Protein AF-A0A2P2DVA4-F1 (afdb_monomer)

Foldseek 3Di:
DDDPPPDADDFCQPDDPVCLLPADDAFDKGKGFDHPVVQKDKFFDQASNTSRHRLAPLRHDTQKIWMWHADNPDQKTKIKIAGDAFKWKAFFPGDDTDGDDRMDIDMQVSQAVTWIKMWGASDADPNDGQWTWMKTKHKDWDADPVRDIHIMIMIGTHDTVPDWAPVAADPVSGTHRDDPPPPPPPDD

Organism: NCBI:txid1917863

Secondary structure (DSSP, 8-state):
--S-TTSS--------GGGGGSPP-TT-EEEE---TTT-EEEEEESSTTSSB---BTT--S--EEEEEEE-SSSS-EEEEEEE-SSEEEE-TT--S-EE--SEEEEETTTTBSS-EEEEE-S--BTTB-SSEEEEEEEEEEEE-TTS-EEEEEEEEEEEEES-EEEEEE-TTS-EEES----S-----

Mean predicted aligned error: 8.08 Å

Nearest PDB structures (foldseek):
  8wwy-assembly2_D  TM=5.009E-01  e=1.194E-01  Mus musculus
  2wb7-assembly2_B  TM=2.326E-01  e=1.656E-01  Thermococcus sp. 26-2
  3oji-assembly1_A  TM=2.846E-01  e=5.192E-01  Arabidopsis thaliana
  6yfc-assembly1_AA  TM=3.435E-01  e=2.025E+00  Leviviridae sp.
  2j82-assembly1_A-2  TM=3.224E-01  e=3.890E+00  Synechococcus elongatus

Structure (mmCIF, N/CA/C/O backbone):
data_AF-A0A2P2DVA4-F1
#
_entry.id   AF-A0A2P2DVA4-F1
#
loop_
_atom_site.group_PDB
_atom_site.id
_atom_site.type_symbol
_atom_site.label_atom_id
_atom_site.label_alt_id
_atom_site.label_comp_id
_atom_site.label_asym_id
_atom_site.label_entity_id
_atom_site.label_seq_id
_atom_site.pdbx_PDB_ins_code
_atom_site.Cartn_x
_atom_site.Cartn_y
_atom_site.Cartn_z
_atom_site.occupancy
_atom_site.B_iso_or_equiv
_atom_site.auth_seq_id
_atom_site.auth_comp_id
_atom_site.auth_asym_id
_atom_site.auth_atom_id
_atom_site.pdbx_PDB_model_num
ATOM 1 N N . MET A 1 1 ? -41.045 1.709 1.715 1.00 39.00 1 MET A N 1
ATOM 2 C CA . MET A 1 1 ? -39.907 0.811 2.015 1.00 39.00 1 MET A CA 1
ATOM 3 C C . MET A 1 1 ? -38.879 0.976 0.906 1.00 39.00 1 MET A C 1
ATOM 5 O O . MET A 1 1 ? -39.139 0.487 -0.180 1.00 39.00 1 MET A O 1
ATOM 9 N N . GLY A 1 2 ? -37.783 1.715 1.117 1.00 43.53 2 GLY A N 1
ATOM 10 C CA . GLY A 1 2 ? -36.749 1.823 0.073 1.00 43.53 2 GLY A CA 1
ATOM 11 C C . GLY A 1 2 ? -35.813 3.032 0.130 1.00 43.53 2 GLY A C 1
ATOM 12 O O . GLY A 1 2 ? -35.498 3.567 -0.921 1.00 43.53 2 GLY A O 1
ATOM 13 N N . VAL A 1 3 ? -35.384 3.490 1.315 1.00 40.31 3 VAL A N 1
ATOM 14 C CA . VAL A 1 3 ? -34.437 4.631 1.430 1.00 40.31 3 VAL A CA 1
ATOM 15 C C . VAL A 1 3 ? -33.227 4.315 2.332 1.00 40.31 3 VAL A C 1
ATOM 17 O O . VAL A 1 3 ? -32.466 5.199 2.689 1.00 40.31 3 VAL A O 1
ATOM 20 N N . VAL A 1 4 ? -32.994 3.050 2.707 1.00 37.44 4 VAL A N 1
ATOM 21 C CA . VAL A 1 4 ? -31.928 2.698 3.681 1.00 37.44 4 VAL A CA 1
ATOM 22 C C . VAL A 1 4 ? -30.684 2.065 3.028 1.00 37.44 4 VAL A C 1
ATOM 24 O O . VAL A 1 4 ? -29.684 1.827 3.691 1.00 37.44 4 VAL A O 1
ATOM 27 N N . TYR A 1 5 ? -30.678 1.847 1.711 1.00 37.56 5 TYR A N 1
ATOM 28 C CA . TYR A 1 5 ? -29.641 1.036 1.050 1.00 37.56 5 TYR A CA 1
ATOM 29 C C . TYR A 1 5 ? -28.392 1.794 0.556 1.00 37.56 5 TYR A C 1
ATOM 31 O O . TYR A 1 5 ? -27.611 1.237 -0.209 1.00 37.56 5 TYR A O 1
ATOM 39 N N . HIS A 1 6 ? -28.177 3.053 0.957 1.00 36.03 6 HIS A N 1
ATOM 40 C CA . HIS A 1 6 ? -27.052 3.862 0.447 1.00 36.03 6 HIS A CA 1
ATOM 41 C C . HIS A 1 6 ? -26.128 4.476 1.504 1.00 36.03 6 HIS A C 1
ATOM 43 O O . HIS A 1 6 ? -25.257 5.268 1.159 1.00 36.03 6 HIS A O 1
ATOM 49 N N . GLN A 1 7 ? -26.267 4.105 2.780 1.00 37.34 7 GLN A N 1
ATOM 50 C CA . GLN A 1 7 ? -25.484 4.739 3.851 1.00 37.34 7 GLN A CA 1
ATOM 51 C C . GLN A 1 7 ? -24.498 3.807 4.571 1.00 37.34 7 GLN A C 1
ATOM 53 O O . GLN A 1 7 ? -23.737 4.274 5.415 1.00 37.34 7 GLN A O 1
ATOM 58 N N . PHE A 1 8 ? -24.469 2.514 4.249 1.00 38.25 8 PHE A N 1
ATOM 59 C CA . PHE A 1 8 ? -23.613 1.550 4.936 1.00 38.25 8 PHE A CA 1
ATOM 60 C C . PHE A 1 8 ? -23.019 0.578 3.918 1.00 38.25 8 PHE A C 1
ATOM 62 O O . PHE A 1 8 ? -23.750 0.040 3.095 1.00 38.25 8 PHE A O 1
ATOM 69 N N . ILE A 1 9 ? -21.714 0.326 4.032 1.00 41.47 9 ILE A N 1
ATOM 70 C CA . ILE A 1 9 ? -20.922 -0.622 3.234 1.00 41.47 9 ILE A CA 1
ATOM 71 C C . ILE A 1 9 ? -20.467 -0.075 1.873 1.00 41.47 9 ILE A C 1
ATOM 73 O O . ILE A 1 9 ? -20.941 -0.482 0.824 1.00 41.47 9 ILE A O 1
ATOM 77 N N . TYR A 1 10 ? -19.465 0.800 1.901 1.00 37.59 10 TYR A N 1
ATOM 78 C CA . TYR A 1 10 ? -18.334 0.731 0.973 1.00 37.59 10 TYR A CA 1
ATOM 79 C C . TYR A 1 10 ? -17.120 1.308 1.709 1.00 37.59 10 TYR A C 1
ATOM 81 O O . TYR A 1 10 ? -17.265 2.357 2.346 1.00 37.59 10 TYR A O 1
ATOM 89 N N . PRO A 1 11 ? -15.927 0.684 1.655 1.00 39.62 11 PRO A N 1
ATOM 90 C CA . PRO A 1 11 ? -14.713 1.425 1.956 1.00 39.62 11 PRO A CA 1
ATOM 91 C C . PRO A 1 11 ? -14.702 2.630 1.011 1.00 39.62 11 PRO A C 1
ATOM 93 O O . PRO A 1 11 ? -14.729 2.470 -0.211 1.00 39.62 11 PRO A O 1
ATOM 96 N N . ILE A 1 12 ? -14.771 3.838 1.574 1.00 43.47 12 ILE A N 1
ATOM 97 C CA . ILE A 1 12 ? -14.767 5.078 0.800 1.00 43.47 12 ILE A CA 1
ATOM 98 C C . ILE A 1 12 ? -13.346 5.254 0.264 1.00 43.47 12 ILE A C 1
ATOM 100 O O . ILE A 1 12 ? -12.520 5.945 0.851 1.00 43.47 12 ILE A O 1
ATOM 104 N N . LEU A 1 13 ? -13.057 4.607 -0.862 1.00 51.44 13 LEU A N 1
ATOM 105 C CA . LEU A 1 13 ? -11.952 4.986 -1.728 1.00 51.44 13 LEU A CA 1
ATOM 106 C C . LEU A 1 13 ? -12.353 6.316 -2.370 1.00 51.44 13 LEU A C 1
ATOM 108 O O . LEU A 1 13 ? -13.072 6.356 -3.367 1.00 51.44 13 LEU A O 1
ATOM 112 N N . SER A 1 14 ? -11.957 7.424 -1.749 1.00 46.88 14 SER A N 1
ATOM 113 C CA . SER A 1 14 ? -12.241 8.762 -2.264 1.00 46.88 14 SER A CA 1
ATOM 114 C C . SER A 1 14 ? -11.314 9.077 -3.440 1.00 46.88 14 SER A C 1
ATOM 116 O O . SER A 1 14 ? -10.275 9.706 -3.262 1.00 46.88 14 SER A O 1
ATOM 118 N N . ARG A 1 15 ? -11.692 8.670 -4.656 1.00 47.62 15 ARG A N 1
ATOM 119 C CA . ARG A 1 15 ? -11.078 9.174 -5.892 1.00 47.62 15 ARG A CA 1
ATOM 120 C C . ARG A 1 15 ? -12.168 9.490 -6.917 1.00 47.62 15 ARG A C 1
ATOM 122 O O . ARG A 1 15 ? -13.065 8.676 -7.123 1.00 47.62 15 ARG A O 1
ATOM 129 N N . LYS A 1 16 ? -12.117 10.676 -7.539 1.00 49.38 16 LYS A N 1
ATOM 130 C CA . LYS A 1 16 ? -13.010 11.038 -8.654 1.00 49.38 16 LYS A CA 1
ATOM 131 C C . LYS A 1 16 ? -12.782 10.048 -9.804 1.00 49.38 16 LYS A C 1
ATOM 133 O O . LYS A 1 16 ? -11.636 9.704 -10.084 1.00 49.38 16 LYS A O 1
ATOM 138 N N . ASP A 1 17 ? -13.841 9.602 -10.484 1.00 46.38 17 ASP A N 1
ATOM 139 C CA . ASP A 1 17 ? -13.748 8.601 -11.567 1.00 46.38 17 ASP A CA 1
ATOM 140 C C . ASP A 1 17 ? -12.779 9.000 -12.699 1.00 46.38 17 ASP A C 1
ATOM 142 O O . ASP A 1 17 ? -12.176 8.127 -13.323 1.00 46.38 17 ASP A O 1
ATOM 146 N N . SER A 1 18 ? -12.561 10.303 -12.920 1.00 50.38 18 SER A N 1
ATOM 147 C CA . SER A 1 18 ? -11.575 10.842 -13.871 1.00 50.38 18 SER A CA 1
ATOM 148 C C . SER A 1 18 ? -10.136 10.439 -13.553 1.00 50.38 18 SER A C 1
ATOM 150 O O . SER A 1 18 ? -9.331 10.237 -14.460 1.00 50.38 18 SER A O 1
ATOM 152 N N . ASP A 1 19 ? -9.806 10.281 -12.273 1.00 57.84 19 ASP A N 1
ATOM 153 C CA . ASP A 1 19 ? -8.425 10.082 -11.843 1.00 57.84 19 ASP A CA 1
ATOM 154 C C . ASP A 1 19 ? -8.058 8.595 -11.817 1.00 57.84 19 ASP A C 1
ATOM 156 O O . ASP A 1 19 ? -6.886 8.253 -11.682 1.00 57.84 19 ASP A O 1
ATOM 160 N N . ARG A 1 20 ? -9.027 7.686 -12.017 1.00 60.69 20 ARG A N 1
ATOM 161 C CA . ARG A 1 20 ? -8.771 6.237 -12.092 1.00 60.69 20 ARG A CA 1
ATOM 162 C C . ARG A 1 20 ? -7.760 5.861 -13.169 1.00 60.69 20 ARG A C 1
ATOM 164 O O . ARG A 1 20 ? -7.190 4.778 -13.068 1.00 60.69 20 ARG A O 1
ATOM 171 N N . PHE A 1 21 ? -7.554 6.705 -14.183 1.00 67.19 21 PHE A N 1
ATOM 172 C CA . PHE A 1 21 ? -6.652 6.463 -15.316 1.00 67.19 21 PHE A CA 1
ATOM 173 C C . PHE A 1 21 ? -5.255 7.065 -15.154 1.00 67.19 21 PHE A C 1
ATOM 175 O O . PHE A 1 21 ? -4.394 6.837 -15.998 1.00 67.19 21 PHE A O 1
ATOM 182 N N . ILE A 1 22 ? -5.013 7.801 -14.071 1.00 81.25 22 ILE A N 1
ATOM 183 C CA . ILE A 1 22 ? -3.745 8.487 -13.832 1.00 81.25 22 ILE A CA 1
ATOM 184 C C . ILE A 1 22 ? -2.852 7.566 -12.986 1.00 81.25 22 ILE A C 1
ATOM 186 O O . ILE A 1 22 ? -3.316 7.092 -11.940 1.00 81.25 22 ILE A O 1
ATOM 190 N N . PRO A 1 23 ? -1.598 7.299 -13.406 1.00 86.75 23 PRO A N 1
ATOM 191 C CA . PRO A 1 23 ? -0.670 6.506 -12.610 1.00 86.75 23 PRO A CA 1
ATOM 192 C C . PRO A 1 23 ? -0.398 7.199 -11.275 1.00 86.75 23 PRO A C 1
ATOM 194 O O . PRO A 1 23 ? -0.545 8.418 -11.154 1.00 86.75 23 PRO A O 1
ATOM 197 N N . VAL A 1 24 ? -0.002 6.415 -10.276 1.00 90.12 24 VAL A N 1
ATOM 198 C CA . VAL A 1 24 ? 0.308 6.957 -8.949 1.00 90.12 24 VAL A CA 1
ATOM 199 C C . VAL A 1 24 ? 1.414 8.004 -8.994 1.00 90.12 24 VAL A C 1
ATOM 201 O O . VAL A 1 24 ? 2.340 7.931 -9.807 1.00 90.12 24 VAL A O 1
ATOM 204 N N . GLN A 1 25 ? 1.320 8.967 -8.088 1.00 91.25 25 GLN A N 1
ATOM 205 C CA . GLN A 1 25 ? 2.277 10.051 -7.923 1.00 91.25 25 GLN A CA 1
ATOM 206 C C . GLN A 1 25 ? 2.848 10.032 -6.511 1.00 91.25 25 GLN A C 1
ATOM 208 O O . GLN A 1 25 ? 2.198 9.586 -5.568 1.00 91.25 25 GLN A O 1
ATOM 213 N N . VAL A 1 26 ? 4.077 10.523 -6.363 1.00 93.81 26 VAL A N 1
ATOM 214 C CA . VAL A 1 26 ? 4.662 10.752 -5.038 1.00 93.81 26 VAL A CA 1
ATOM 215 C C . VAL A 1 26 ? 3.770 11.718 -4.259 1.00 93.81 26 VAL A C 1
ATOM 217 O O . VAL A 1 26 ? 3.387 12.760 -4.783 1.00 93.81 26 VAL A O 1
ATOM 220 N N . GLY A 1 27 ? 3.445 11.358 -3.019 1.00 92.69 27 GLY A N 1
ATOM 221 C CA . GLY A 1 27 ? 2.524 12.105 -2.166 1.00 92.69 27 GLY A CA 1
ATOM 222 C C . GLY A 1 27 ? 1.052 11.712 -2.312 1.00 92.69 27 GLY A C 1
ATOM 223 O O . GLY A 1 27 ? 0.231 12.230 -1.563 1.00 92.69 27 GLY A O 1
ATOM 224 N N . ASP A 1 28 ? 0.687 10.792 -3.213 1.00 92.94 28 ASP A N 1
ATOM 225 C CA . ASP A 1 28 ? -0.680 10.263 -3.230 1.00 92.94 28 ASP A CA 1
ATOM 226 C C . ASP A 1 28 ? -0.983 9.525 -1.916 1.00 92.94 28 ASP A C 1
ATOM 228 O O . ASP A 1 28 ? -0.171 8.724 -1.436 1.00 92.94 28 ASP A O 1
ATOM 232 N N . HIS A 1 29 ? -2.189 9.743 -1.385 1.00 93.25 29 HIS A N 1
ATOM 233 C CA . HIS A 1 29 ? -2.681 9.111 -0.164 1.00 93.25 29 HIS A CA 1
ATOM 234 C C . HIS A 1 29 ? -3.970 8.326 -0.418 1.00 93.25 29 HIS A C 1
ATOM 236 O O . HIS A 1 29 ? -4.875 8.795 -1.110 1.00 93.25 29 HIS A O 1
ATOM 242 N N . TYR A 1 30 ? -4.073 7.148 0.193 1.00 93.00 30 TYR A N 1
ATOM 243 C CA . TYR A 1 30 ? -5.243 6.280 0.122 1.00 93.00 30 TYR A CA 1
ATOM 244 C C . TYR A 1 30 ? -5.631 5.850 1.531 1.00 93.00 30 TYR A C 1
ATOM 246 O O . TYR A 1 30 ? -4.890 5.129 2.198 1.00 93.00 30 TYR A O 1
ATOM 254 N N . ASP A 1 31 ? -6.807 6.283 1.968 1.00 93.88 31 ASP A N 1
ATOM 255 C CA . ASP A 1 31 ? -7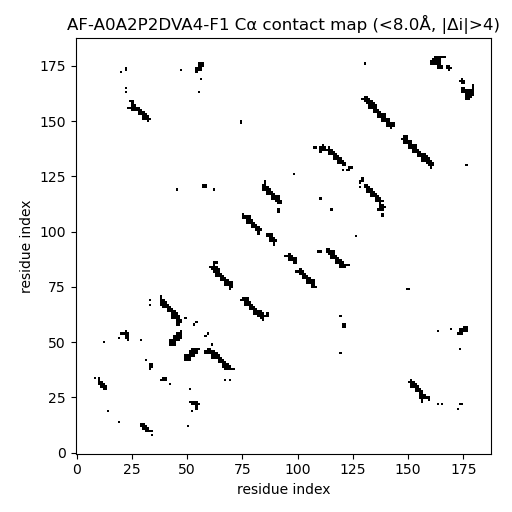.342 5.936 3.277 1.00 93.88 31 ASP A CA 1
ATOM 256 C C . ASP A 1 31 ? -8.279 4.730 3.172 1.00 93.88 31 ASP A C 1
ATOM 258 O O . ASP A 1 31 ? -9.128 4.654 2.281 1.00 93.88 31 ASP A O 1
ATOM 262 N N . ILE A 1 32 ? -8.168 3.805 4.122 1.00 93.94 32 ILE A N 1
ATOM 263 C CA . ILE A 1 32 ? -9.141 2.735 4.330 1.00 93.94 32 ILE A CA 1
ATOM 264 C C . ILE A 1 32 ? -9.582 2.712 5.792 1.00 93.94 32 ILE A C 1
ATOM 266 O O . ILE A 1 32 ? -8.798 2.878 6.728 1.00 93.94 32 ILE A O 1
ATOM 270 N N . THR A 1 33 ? -10.878 2.494 5.973 1.00 93.56 33 THR A N 1
ATOM 271 C CA . THR A 1 33 ? -11.488 2.175 7.263 1.00 93.56 33 THR A CA 1
ATOM 272 C C . THR A 1 33 ? -12.159 0.820 7.132 1.00 93.56 33 THR A C 1
ATOM 274 O O . THR A 1 33 ? -12.646 0.460 6.057 1.00 93.56 33 THR A O 1
ATOM 277 N N . ILE A 1 34 ? -12.120 0.039 8.203 1.00 93.44 34 ILE A N 1
ATOM 278 C CA . ILE A 1 34 ? -12.652 -1.320 8.195 1.00 93.44 34 ILE A CA 1
ATOM 279 C C . ILE A 1 34 ? -14.092 -1.280 8.679 1.00 93.44 34 ILE A C 1
ATOM 281 O O . ILE A 1 34 ? -14.416 -0.594 9.647 1.00 93.44 34 ILE A O 1
ATOM 285 N N . ASP A 1 35 ? -14.956 -2.012 7.983 1.00 87.75 35 ASP A N 1
ATOM 286 C CA . ASP A 1 35 ? -16.351 -2.110 8.373 1.00 87.75 35 ASP A CA 1
ATOM 287 C C . ASP A 1 35 ? -16.497 -2.857 9.707 1.00 87.75 35 ASP A C 1
ATOM 289 O O . ASP A 1 35 ? -15.862 -3.880 9.969 1.00 87.75 35 ASP A O 1
ATOM 293 N N . GLU A 1 36 ? -17.362 -2.326 10.563 1.00 85.56 36 GLU A N 1
ATOM 294 C CA . GLU A 1 36 ? -17.571 -2.819 11.924 1.00 85.56 36 GLU A CA 1
ATOM 295 C C . GLU A 1 36 ? -18.301 -4.157 11.969 1.00 85.56 36 GLU A C 1
ATOM 297 O O . GLU A 1 36 ? -18.155 -4.907 12.934 1.00 85.56 36 GLU A O 1
ATOM 302 N N . VAL A 1 37 ? -19.112 -4.443 10.951 1.00 87.94 37 VAL A N 1
ATOM 303 C CA . VAL A 1 37 ? -19.894 -5.674 10.871 1.00 87.94 37 VAL A CA 1
ATOM 304 C C . VAL A 1 37 ? -19.011 -6.789 10.328 1.00 87.94 37 VAL A C 1
ATOM 306 O O . VAL A 1 37 ? -18.934 -7.861 10.934 1.00 87.94 37 VAL A O 1
ATOM 309 N N . SER A 1 38 ? -18.296 -6.534 9.227 1.00 92.00 38 SER A N 1
ATOM 310 C CA . SER A 1 38 ? -17.382 -7.518 8.641 1.00 92.00 38 SER A CA 1
ATOM 311 C C . SER A 1 38 ? -16.149 -7.752 9.515 1.00 92.00 38 SER A C 1
ATOM 313 O O . SER A 1 38 ? -15.635 -8.872 9.548 1.00 92.00 38 SER A O 1
ATOM 315 N N . ARG A 1 39 ? -15.664 -6.711 10.214 1.00 94.19 39 ARG A N 1
ATOM 316 C CA . ARG A 1 39 ? -14.390 -6.694 10.965 1.00 94.19 39 ARG A CA 1
ATOM 317 C C . ARG A 1 39 ? -13.194 -7.138 10.126 1.00 94.19 39 ARG A C 1
ATOM 319 O O . ARG A 1 39 ? -12.167 -7.564 10.655 1.00 94.19 39 ARG A O 1
ATOM 326 N N . PHE A 1 40 ? -13.345 -7.058 8.813 1.00 96.44 40 PHE A N 1
ATOM 327 C CA . PHE A 1 40 ? -12.379 -7.525 7.846 1.00 96.44 40 PHE A CA 1
ATOM 328 C C . PHE A 1 40 ? -12.389 -6.611 6.631 1.00 96.44 40 PHE A C 1
ATOM 330 O O . PHE A 1 40 ? -13.452 -6.262 6.110 1.00 96.44 40 PHE A O 1
ATOM 337 N N . GLY A 1 41 ? -11.202 -6.258 6.159 1.00 94.75 41 GLY A N 1
ATOM 338 C CA . GLY A 1 41 ? -11.025 -5.544 4.905 1.00 94.75 41 GLY A CA 1
ATOM 339 C C . GLY A 1 41 ? -9.753 -5.982 4.204 1.00 94.75 41 GLY A C 1
ATOM 340 O O . GLY A 1 41 ? -8.826 -6.501 4.824 1.00 94.75 41 GLY A O 1
ATOM 341 N N . SER A 1 42 ? -9.715 -5.761 2.897 1.00 95.19 42 SER A N 1
ATOM 342 C CA . SER A 1 42 ? -8.543 -6.016 2.072 1.00 95.19 42 SER A CA 1
ATOM 343 C C . SER A 1 42 ? -8.171 -4.771 1.288 1.00 95.19 42 SER A C 1
ATOM 345 O O . SER A 1 42 ? -9.060 -4.055 0.836 1.00 95.19 42 SER A O 1
ATOM 347 N N . PHE A 1 43 ? -6.879 -4.550 1.075 1.00 94.50 43 PHE A N 1
ATOM 348 C CA . PHE A 1 43 ? -6.369 -3.478 0.231 1.00 94.50 43 PHE A CA 1
ATOM 349 C C . PHE A 1 43 ? -5.268 -4.033 -0.673 1.00 94.50 43 PHE A C 1
ATOM 351 O O . PHE A 1 43 ? -4.323 -4.658 -0.198 1.00 94.50 43 PHE A O 1
ATOM 358 N N . THR A 1 44 ? -5.401 -3.843 -1.981 1.00 94.12 44 THR A N 1
ATOM 359 C CA . THR A 1 44 ? -4.486 -4.408 -2.984 1.00 94.12 44 THR A CA 1
ATOM 360 C C . THR A 1 44 ? -3.646 -3.320 -3.631 1.00 94.12 44 THR A C 1
ATOM 362 O O . THR A 1 44 ? -4.148 -2.248 -3.979 1.00 94.12 44 THR A O 1
ATOM 365 N N . VAL A 1 45 ? -2.358 -3.611 -3.794 1.00 93.12 45 VAL A N 1
ATOM 366 C CA . VAL A 1 45 ? -1.350 -2.705 -4.346 1.00 93.12 45 VAL A CA 1
ATOM 367 C C . VAL A 1 45 ? -0.640 -3.407 -5.492 1.00 93.12 45 VAL A C 1
ATOM 369 O O . VAL A 1 45 ? -0.181 -4.540 -5.346 1.00 93.12 45 VAL A O 1
ATOM 372 N N . GLY A 1 46 ? -0.492 -2.716 -6.618 1.00 85.25 46 GLY A N 1
ATOM 373 C CA . GLY A 1 46 ? 0.356 -3.170 -7.719 1.00 85.25 46 GLY A CA 1
ATOM 374 C C . GLY A 1 46 ? -0.372 -3.178 -9.050 1.00 85.25 46 GLY A C 1
ATOM 375 O O . GLY A 1 46 ? 0.088 -2.514 -9.973 1.00 85.25 46 GLY A O 1
ATOM 376 N N . CYS A 1 47 ? -1.524 -3.845 -9.145 1.00 79.62 47 CYS A N 1
ATOM 377 C CA . CYS A 1 47 ? -2.186 -4.052 -10.433 1.00 79.62 47 CYS A CA 1
ATOM 378 C C . CYS A 1 47 ? -2.848 -2.782 -10.994 1.00 79.62 47 CYS A C 1
ATOM 380 O O . CYS A 1 47 ? -2.957 -1.752 -10.335 1.00 79.62 47 CYS A O 1
ATOM 382 N N . LYS A 1 48 ? -3.341 -2.853 -12.234 1.00 74.75 48 LYS A N 1
ATOM 383 C CA . LYS A 1 48 ? -4.000 -1.725 -12.925 1.00 74.75 48 LYS A CA 1
ATOM 384 C C . LYS A 1 48 ? -5.385 -1.374 -12.374 1.00 74.75 48 LYS A C 1
ATOM 386 O O . LYS A 1 48 ? -5.892 -0.290 -12.651 1.00 74.75 48 LYS A O 1
ATOM 391 N N . THR A 1 49 ? -6.008 -2.301 -11.650 1.00 74.00 49 THR A N 1
ATOM 392 C CA . THR A 1 49 ? -7.398 -2.216 -11.169 1.00 74.00 49 THR A CA 1
ATOM 393 C C . THR A 1 49 ? -7.509 -2.382 -9.653 1.00 74.00 49 THR A C 1
ATOM 395 O O . THR A 1 49 ? -8.604 -2.581 -9.135 1.00 74.00 49 THR A O 1
ATOM 398 N N . GLY A 1 50 ? -6.379 -2.342 -8.947 1.00 77.44 50 GLY A N 1
ATOM 399 C CA . GLY A 1 50 ? -6.312 -2.525 -7.504 1.00 77.44 50 GLY A CA 1
ATOM 400 C C . GLY A 1 50 ? -6.777 -1.284 -6.756 1.00 77.44 50 GLY A C 1
ATOM 401 O O . GLY A 1 50 ? -7.109 -0.261 -7.356 1.00 77.44 50 GLY A O 1
ATOM 402 N N . HIS A 1 51 ? -6.759 -1.361 -5.428 1.00 88.81 51 HIS A N 1
ATOM 403 C CA . HIS A 1 51 ? -7.100 -0.218 -4.578 1.00 88.81 51 HIS A CA 1
ATOM 404 C C . HIS A 1 51 ? -6.088 0.917 -4.781 1.00 88.81 51 HIS A C 1
ATOM 406 O O . HIS A 1 51 ? -6.463 2.073 -4.971 1.00 88.81 51 HIS A O 1
ATOM 412 N N . LEU A 1 52 ? -4.806 0.549 -4.825 1.00 89.00 52 LEU A N 1
ATOM 413 C CA . LEU A 1 52 ? -3.709 1.393 -5.276 1.00 89.00 52 LEU A CA 1
ATOM 414 C C . LEU A 1 52 ? -3.245 0.876 -6.636 1.00 89.00 52 LEU A C 1
ATOM 416 O O . LEU A 1 52 ? -2.419 -0.039 -6.747 1.00 89.00 52 LEU A O 1
ATOM 420 N N . ALA A 1 53 ? -3.827 1.463 -7.678 1.00 88.56 53 ALA A N 1
ATOM 421 C CA . ALA A 1 53 ? -3.523 1.110 -9.050 1.00 88.56 53 ALA A CA 1
ATOM 422 C C . ALA A 1 53 ? -2.265 1.835 -9.536 1.00 88.56 53 ALA A C 1
ATOM 424 O O . ALA A 1 53 ? -2.315 3.029 -9.827 1.00 88.56 53 ALA A O 1
ATOM 425 N N . THR A 1 54 ? -1.138 1.126 -9.655 1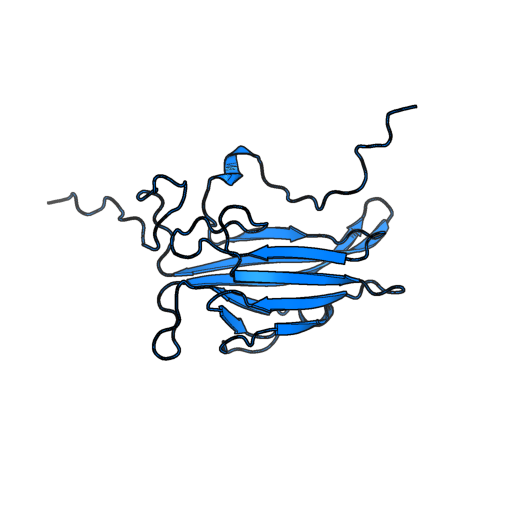.00 87.94 54 THR A N 1
ATOM 426 C CA . THR A 1 54 ? 0.131 1.761 -10.064 1.00 87.94 54 THR A CA 1
ATOM 427 C C . THR A 1 54 ? 0.091 2.246 -11.510 1.00 87.94 54 THR A C 1
ATOM 429 O O . THR A 1 54 ? 0.704 3.258 -11.845 1.00 87.94 54 THR A O 1
ATOM 432 N N . ARG A 1 55 ? -0.630 1.501 -12.363 1.00 87.31 55 ARG A N 1
ATOM 433 C CA . ARG A 1 55 ? -0.640 1.636 -13.828 1.00 87.31 55 ARG A CA 1
ATOM 434 C C . ARG A 1 55 ? 0.757 1.638 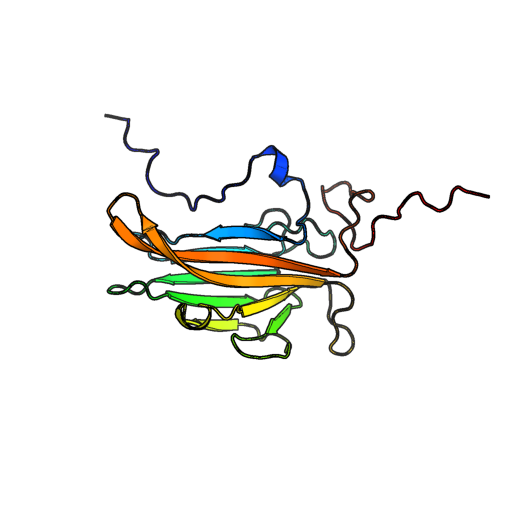-14.450 1.00 87.31 55 ARG A C 1
ATOM 436 O O . ARG A 1 55 ? 0.936 2.135 -15.557 1.00 87.31 55 ARG A O 1
ATOM 443 N N . CYS A 1 56 ? 1.735 1.044 -13.776 1.00 88.75 56 CYS A N 1
ATOM 444 C CA . CYS A 1 56 ? 3.037 0.780 -14.364 1.00 88.75 56 CYS A CA 1
ATOM 445 C C . CYS A 1 56 ? 2.953 -0.518 -15.173 1.00 88.75 56 CYS A C 1
ATOM 447 O O . CYS A 1 56 ? 2.503 -1.537 -14.658 1.00 88.75 56 CYS A O 1
ATOM 449 N N . GLN A 1 57 ? 3.383 -0.506 -16.434 1.00 89.31 57 GLN A N 1
ATOM 450 C CA . GLN A 1 57 ? 3.322 -1.682 -17.309 1.00 89.31 57 GLN A CA 1
ATOM 451 C C . GLN A 1 57 ? 4.071 -2.875 -16.705 1.00 89.31 57 GLN A C 1
ATOM 453 O O . GLN A 1 57 ? 3.613 -4.011 -16.791 1.00 89.31 57 GLN A O 1
ATOM 458 N N . ALA A 1 58 ? 5.207 -2.600 -16.063 1.00 85.94 58 ALA A N 1
ATOM 459 C CA . ALA A 1 58 ? 6.058 -3.613 -15.453 1.00 85.94 58 ALA A CA 1
ATOM 460 C C . ALA A 1 58 ? 5.478 -4.184 -14.141 1.00 85.94 58 ALA A C 1
ATOM 462 O O . ALA A 1 58 ? 5.976 -5.180 -13.627 1.00 85.94 58 ALA A O 1
ATOM 463 N N . ILE A 1 59 ? 4.422 -3.562 -13.606 1.00 87.44 59 ILE A N 1
ATOM 464 C CA . ILE A 1 59 ? 3.703 -3.963 -12.393 1.00 87.44 59 ILE A CA 1
ATOM 465 C C . ILE A 1 59 ? 2.227 -4.132 -12.783 1.00 87.44 59 ILE A C 1
ATOM 467 O O . ILE A 1 59 ? 1.370 -3.300 -12.493 1.00 87.44 59 ILE A O 1
ATOM 471 N N . SER A 1 60 ? 1.928 -5.199 -13.524 1.00 78.25 60 SER A N 1
ATOM 472 C CA . SER A 1 60 ? 0.587 -5.442 -14.076 1.00 78.25 60 SER A CA 1
ATOM 473 C C . SER A 1 60 ? -0.334 -6.252 -13.159 1.00 78.25 60 SER A C 1
ATOM 475 O O . SER A 1 60 ? -1.545 -6.261 -13.380 1.00 78.25 60 SER A O 1
ATOM 477 N N . GLU A 1 61 ? 0.218 -6.895 -12.131 1.00 84.19 61 GLU A N 1
ATOM 478 C CA . GLU A 1 61 ? -0.479 -7.802 -11.210 1.00 84.19 61 GLU A CA 1
ATOM 479 C C . GLU A 1 61 ? -0.411 -7.312 -9.757 1.00 84.19 61 GLU A C 1
ATOM 481 O O . GLU A 1 61 ? 0.395 -6.437 -9.415 1.00 84.19 61 GLU A O 1
ATOM 486 N N . ASP A 1 62 ? -1.272 -7.867 -8.897 1.00 85.56 62 ASP A N 1
ATOM 487 C CA . ASP A 1 62 ? -1.272 -7.559 -7.466 1.00 85.56 62 ASP A CA 1
ATOM 488 C C . ASP A 1 62 ? 0.084 -7.952 -6.885 1.00 85.56 62 ASP A C 1
ATOM 490 O O . ASP A 1 62 ? 0.448 -9.120 -6.914 1.00 85.56 62 ASP A O 1
ATOM 494 N N . HIS A 1 63 ? 0.841 -6.984 -6.372 1.00 93.44 63 HIS A N 1
ATOM 495 C CA . HIS A 1 63 ? 2.146 -7.232 -5.757 1.00 93.44 63 HIS A CA 1
ATOM 496 C C . HIS A 1 63 ? 2.018 -7.478 -4.264 1.00 93.44 63 HIS A C 1
ATOM 498 O O . HIS A 1 63 ? 2.684 -8.365 -3.726 1.00 93.44 63 HIS A O 1
ATOM 504 N N . LEU A 1 64 ? 1.157 -6.697 -3.612 1.00 96.06 64 LEU A N 1
ATOM 505 C CA . LEU A 1 64 ? 0.893 -6.790 -2.186 1.00 96.06 64 LEU A CA 1
ATOM 506 C C . LEU A 1 64 ? -0.609 -6.807 -1.936 1.00 96.06 64 LEU A C 1
ATOM 508 O O . LEU A 1 64 ? -1.359 -5.988 -2.475 1.00 96.06 64 LEU A O 1
ATOM 512 N N . ILE A 1 65 ? -1.030 -7.726 -1.075 1.00 96.31 65 ILE A N 1
ATOM 513 C CA . ILE A 1 65 ? -2.402 -7.808 -0.582 1.00 96.31 65 ILE A CA 1
ATOM 514 C C . ILE A 1 65 ? -2.357 -7.621 0.928 1.00 96.31 65 ILE A C 1
ATOM 516 O O . ILE A 1 65 ? -1.848 -8.472 1.654 1.00 96.31 65 ILE A O 1
ATOM 520 N N . PHE A 1 66 ? -2.910 -6.508 1.390 1.00 97.88 66 PHE A N 1
ATOM 521 C CA . PHE A 1 66 ? -3.070 -6.199 2.801 1.00 97.88 66 PHE A CA 1
ATOM 522 C C . PHE A 1 66 ? -4.422 -6.718 3.262 1.00 97.88 66 PHE A C 1
ATOM 524 O O . PHE A 1 66 ? -5.444 -6.449 2.634 1.00 97.88 66 PHE A O 1
ATOM 531 N N . GLN A 1 67 ? -4.430 -7.454 4.360 1.00 98.12 67 GLN A N 1
ATOM 532 C CA . GLN A 1 67 ? -5.619 -7.967 5.016 1.00 98.12 67 GLN A CA 1
ATOM 533 C C . GLN A 1 67 ? -5.660 -7.406 6.427 1.00 98.12 67 GLN A C 1
ATOM 535 O O . GLN A 1 67 ? -4.721 -7.577 7.200 1.00 98.12 67 GLN A O 1
ATOM 540 N N . PHE A 1 68 ? -6.759 -6.749 6.755 1.00 98.25 68 PHE A N 1
ATOM 541 C CA . PHE A 1 68 ? -6.990 -6.129 8.047 1.00 98.25 68 PHE A CA 1
ATOM 542 C C . PHE A 1 68 ? -8.051 -6.935 8.765 1.00 98.25 68 PHE A C 1
ATOM 544 O O . PHE A 1 68 ? -9.149 -7.115 8.237 1.00 98.25 68 PHE A O 1
ATOM 551 N N . LYS A 1 69 ? -7.744 -7.400 9.971 1.00 97.88 69 LYS A N 1
ATOM 552 C CA . LYS A 1 69 ? -8.696 -8.105 10.821 1.00 97.88 69 LYS A CA 1
ATOM 553 C C . LYS A 1 69 ? -8.830 -7.368 12.140 1.00 97.88 69 LYS A C 1
ATOM 555 O O . LYS A 1 69 ? -7.882 -7.333 12.917 1.00 97.88 69 LYS A O 1
ATOM 560 N N . LYS A 1 70 ? -10.014 -6.817 12.392 1.00 97.00 70 LYS A N 1
ATOM 561 C CA . LYS A 1 70 ? -10.327 -6.137 13.646 1.00 97.00 70 LYS A CA 1
ATOM 562 C C . LYS A 1 70 ? -10.525 -7.145 14.776 1.00 97.00 70 LYS A C 1
ATOM 564 O O . LYS A 1 70 ? -11.166 -8.186 14.589 1.00 97.00 70 LYS A O 1
ATOM 569 N N . SER A 1 71 ? -10.031 -6.802 15.958 1.00 95.06 71 SER A N 1
ATOM 570 C CA . SER A 1 71 ? -10.390 -7.457 17.211 1.00 95.06 71 SER A CA 1
ATOM 571 C C . SER A 1 71 ? -11.898 -7.357 17.489 1.00 95.06 71 SER A C 1
ATOM 573 O O . SER A 1 71 ? -12.621 -6.524 16.940 1.00 95.06 71 SER A O 1
ATOM 575 N N . ARG A 1 72 ? -12.421 -8.255 18.329 1.00 90.75 72 ARG A N 1
ATOM 576 C CA . ARG A 1 72 ? -13.850 -8.268 18.674 1.00 90.75 72 ARG A CA 1
ATOM 577 C C . ARG A 1 72 ? -14.221 -7.138 19.628 1.00 90.75 72 ARG A C 1
ATOM 579 O O . ARG A 1 72 ? -15.289 -6.556 19.463 1.00 90.75 72 ARG A O 1
ATOM 586 N N . ASP A 1 73 ? -13.347 -6.872 20.589 1.00 89.19 73 ASP A N 1
ATOM 587 C CA . ASP A 1 73 ? -13.658 -6.070 21.773 1.00 89.19 73 ASP A CA 1
ATOM 588 C C . ASP A 1 73 ? -12.789 -4.802 21.867 1.00 89.19 73 ASP A C 1
ATOM 590 O O . ASP A 1 73 ? -12.885 -4.059 22.840 1.00 89.19 73 ASP A O 1
ATOM 594 N N . SER A 1 74 ? -11.957 -4.532 20.854 1.00 91.12 74 SER A N 1
ATOM 595 C CA . SER A 1 74 ? -11.060 -3.373 20.805 1.00 91.12 74 SER A CA 1
ATOM 596 C C . SER A 1 74 ? -10.922 -2.789 19.391 1.00 91.12 74 SER A C 1
ATOM 598 O O . SER A 1 74 ? -11.315 -3.412 18.402 1.00 91.12 74 SER A O 1
ATOM 600 N N . GLU A 1 75 ? -10.363 -1.578 19.294 1.00 92.88 75 GLU A N 1
ATOM 601 C CA . GLU A 1 75 ? -9.960 -0.928 18.031 1.00 92.88 75 GLU A CA 1
ATOM 602 C C . GLU A 1 75 ? -8.547 -1.347 17.582 1.00 92.88 75 GLU A C 1
ATOM 604 O O . GLU A 1 75 ? -7.838 -0.588 16.923 1.00 92.88 75 GLU A O 1
ATOM 609 N N . ASP A 1 76 ? -8.141 -2.571 17.919 1.00 94.75 76 ASP A N 1
ATOM 610 C CA . ASP A 1 76 ? -6.893 -3.165 17.449 1.00 94.75 76 ASP A CA 1
ATOM 611 C C . ASP A 1 76 ? -7.139 -4.009 16.202 1.00 94.75 76 ASP A C 1
ATOM 613 O O . ASP A 1 76 ? -8.177 -4.670 16.062 1.00 94.75 76 ASP A O 1
ATOM 617 N N . TYR A 1 77 ? -6.162 -4.017 15.301 1.00 97.81 77 TYR A N 1
ATOM 618 C CA . TYR A 1 77 ? -6.222 -4.782 14.068 1.00 97.81 77 TYR A CA 1
ATOM 619 C C . TYR A 1 77 ? -4.933 -5.562 13.881 1.00 97.81 77 TYR A C 1
ATOM 621 O O . TYR A 1 77 ? -3.844 -5.002 13.966 1.00 97.81 77 TYR A O 1
ATOM 629 N N . THR A 1 78 ? -5.068 -6.832 13.519 1.00 98.19 78 THR A N 1
ATOM 630 C CA . THR A 1 78 ? -3.957 -7.586 12.948 1.00 98.19 78 THR A CA 1
ATOM 631 C C . THR A 1 78 ? -3.914 -7.308 11.454 1.00 98.19 78 THR A C 1
ATOM 633 O O . THR A 1 78 ? -4.923 -7.457 10.751 1.00 98.19 78 THR A O 1
ATOM 636 N N . ILE A 1 79 ? -2.743 -6.912 10.970 1.00 98.50 79 ILE A N 1
ATOM 637 C CA . ILE A 1 79 ? -2.481 -6.623 9.567 1.00 98.50 79 ILE A CA 1
ATOM 638 C C . ILE A 1 79 ? -1.631 -7.762 9.027 1.00 98.50 79 ILE A C 1
ATOM 640 O O . ILE A 1 79 ? -0.549 -8.045 9.529 1.00 98.50 79 ILE A O 1
ATOM 644 N N . THR A 1 80 ? -2.123 -8.435 7.996 1.00 98.38 80 THR A N 1
ATOM 645 C CA . THR A 1 80 ? -1.382 -9.454 7.258 1.00 98.38 80 THR A CA 1
ATOM 646 C C . THR A 1 80 ? -1.084 -8.933 5.864 1.00 98.38 80 THR A C 1
ATOM 648 O O . THR A 1 80 ? -1.997 -8.510 5.160 1.00 98.38 80 THR A O 1
ATOM 651 N N . VAL A 1 81 ? 0.176 -9.001 5.441 1.00 98.19 81 VAL A N 1
ATOM 652 C CA . VAL A 1 81 ? 0.592 -8.605 4.093 1.00 98.19 81 VAL A CA 1
ATOM 653 C C . VAL A 1 81 ? 1.057 -9.840 3.343 1.00 98.19 81 VAL A C 1
ATOM 655 O O . VAL A 1 81 ? 1.985 -10.519 3.777 1.00 98.19 81 VAL A O 1
ATOM 658 N N . LEU A 1 82 ? 0.403 -10.145 2.227 1.00 97.56 82 LEU A N 1
ATOM 659 C CA . LEU A 1 82 ? 0.772 -11.239 1.333 1.00 97.56 82 LEU A CA 1
ATOM 660 C C . LEU A 1 82 ? 1.574 -10.692 0.156 1.00 97.56 82 LEU A C 1
ATOM 662 O O . LEU A 1 82 ? 1.174 -9.697 -0.455 1.00 97.56 82 LEU A O 1
ATOM 666 N N . ARG A 1 83 ? 2.682 -11.362 -0.164 1.00 95.94 83 ARG A N 1
ATOM 667 C CA . ARG A 1 83 ? 3.560 -11.015 -1.281 1.00 95.94 83 ARG A CA 1
ATOM 668 C C . ARG A 1 83 ? 3.250 -11.879 -2.500 1.00 95.94 83 ARG A C 1
ATOM 670 O O . ARG A 1 83 ? 3.463 -13.088 -2.468 1.00 95.94 83 ARG A O 1
ATOM 677 N N . ASN A 1 84 ? 2.884 -11.227 -3.596 1.00 94.50 84 ASN A N 1
ATOM 678 C CA . ASN A 1 84 ? 2.617 -11.859 -4.889 1.00 94.50 84 ASN A CA 1
ATOM 679 C C . ASN A 1 84 ? 3.623 -11.455 -5.983 1.00 94.50 84 ASN A C 1
ATOM 681 O O . ASN A 1 84 ? 3.696 -12.109 -7.017 1.00 94.50 84 ASN A O 1
ATOM 685 N N . GLY A 1 85 ? 4.434 -10.420 -5.748 1.00 93.12 85 GLY A N 1
ATOM 686 C CA . GLY A 1 85 ? 5.480 -9.971 -6.670 1.00 93.12 85 GLY A CA 1
ATOM 687 C C . GLY A 1 85 ? 6.771 -9.565 -5.952 1.00 93.12 85 GLY A C 1
ATOM 688 O O . GLY A 1 85 ? 6.818 -9.552 -4.714 1.00 93.12 85 GLY A O 1
ATOM 689 N N . PRO A 1 86 ? 7.842 -9.225 -6.692 1.00 95.44 86 PRO A N 1
ATOM 690 C CA . PRO A 1 86 ? 9.107 -8.783 -6.114 1.00 95.44 86 PRO A CA 1
ATOM 691 C C . PRO A 1 86 ? 8.896 -7.581 -5.192 1.00 95.44 86 PRO A C 1
ATOM 693 O O . PRO A 1 86 ? 8.513 -6.497 -5.630 1.00 95.44 86 PRO A O 1
ATOM 696 N N . SER A 1 87 ? 9.138 -7.798 -3.898 1.00 96.94 87 SER A N 1
ATOM 697 C CA . SER A 1 87 ? 8.844 -6.818 -2.855 1.00 96.94 87 SER A CA 1
ATOM 698 C C . SER A 1 87 ? 9.950 -6.768 -1.807 1.00 96.94 87 SER A C 1
ATOM 700 O O . SER A 1 87 ? 10.452 -7.809 -1.372 1.00 96.94 87 SER A O 1
ATOM 702 N N . PHE A 1 88 ? 10.318 -5.559 -1.398 1.00 97.62 88 PHE A N 1
ATOM 703 C CA . PHE A 1 88 ? 11.087 -5.304 -0.185 1.00 97.62 88 PHE A CA 1
ATOM 704 C C . PHE A 1 88 ? 10.173 -4.742 0.896 1.00 97.62 88 PHE A C 1
ATOM 706 O O . PHE A 1 88 ? 9.198 -4.056 0.595 1.00 97.62 88 PHE A O 1
ATOM 713 N N . TYR A 1 89 ? 10.520 -5.021 2.145 1.00 98.00 89 TYR A N 1
ATOM 714 C CA . TYR A 1 89 ? 9.792 -4.596 3.327 1.00 98.00 89 TYR A CA 1
ATOM 715 C C . TYR A 1 89 ? 10.767 -3.984 4.331 1.00 98.00 89 TYR A C 1
ATOM 717 O O . TYR A 1 89 ? 11.843 -4.529 4.582 1.00 98.00 89 TYR A O 1
ATOM 725 N N . LYS A 1 90 ? 10.390 -2.834 4.880 1.00 97.69 90 LYS A N 1
ATOM 726 C CA . LYS A 1 90 ? 11.032 -2.195 6.020 1.00 97.69 90 LYS A CA 1
ATOM 727 C C . LYS A 1 90 ? 10.013 -2.179 7.164 1.00 97.69 90 LYS A C 1
ATOM 729 O O . LYS A 1 90 ? 9.023 -1.442 7.073 1.00 97.69 90 LYS A O 1
ATOM 734 N N . PRO A 1 91 ? 10.219 -3.000 8.208 1.00 96.62 91 PRO A N 1
ATOM 735 C CA . PRO A 1 91 ? 9.333 -3.015 9.360 1.00 96.62 91 PRO A CA 1
ATOM 736 C C . PRO A 1 91 ? 9.263 -1.654 10.063 1.00 96.62 91 PRO A C 1
ATOM 738 O O . PRO A 1 91 ? 10.199 -0.853 9.951 1.00 96.62 91 PRO A O 1
ATOM 741 N N . PRO A 1 92 ? 8.190 -1.390 10.827 1.00 95.38 92 PRO A N 1
ATOM 742 C CA . PRO A 1 92 ? 8.107 -0.203 11.668 1.00 95.38 92 PRO A CA 1
ATOM 743 C C . PRO A 1 92 ? 9.338 -0.080 12.569 1.00 95.38 92 PRO A C 1
ATOM 745 O O . PRO A 1 92 ? 9.813 -1.074 13.115 1.00 95.38 92 PRO A O 1
ATOM 748 N N . ARG A 1 93 ? 9.843 1.148 12.745 1.00 92.12 93 ARG A N 1
ATOM 749 C CA . ARG A 1 93 ? 11.018 1.474 13.586 1.00 92.12 93 ARG A CA 1
ATOM 750 C C . ARG A 1 93 ? 12.357 0.883 13.119 1.00 92.12 93 ARG A C 1
ATOM 752 O O . ARG A 1 93 ? 13.345 1.019 13.833 1.00 92.12 93 ARG A O 1
ATOM 759 N N . MET A 1 94 ? 12.405 0.263 11.942 1.00 95.00 94 MET A N 1
ATOM 760 C CA . MET A 1 94 ? 13.643 -0.215 11.330 1.00 95.00 94 MET A CA 1
ATOM 761 C C . MET A 1 94 ? 14.113 0.751 10.239 1.00 95.00 94 MET A C 1
ATOM 763 O O . MET A 1 94 ? 13.307 1.330 9.512 1.00 95.00 94 MET A O 1
ATOM 767 N N . ASP A 1 95 ? 15.431 0.870 10.073 1.00 92.19 95 ASP A N 1
ATOM 768 C CA . ASP A 1 95 ? 16.030 1.802 9.105 1.00 92.19 95 ASP A CA 1
ATOM 769 C C . ASP A 1 95 ? 16.323 1.170 7.737 1.00 92.19 95 ASP A C 1
ATOM 771 O O . ASP A 1 95 ? 16.627 1.870 6.770 1.00 92.19 95 ASP A O 1
ATOM 775 N N . THR A 1 96 ? 16.242 -0.159 7.628 1.00 94.44 96 THR A N 1
ATOM 776 C CA . THR A 1 96 ? 16.716 -0.894 6.448 1.00 94.44 96 THR A CA 1
ATOM 777 C C . THR A 1 96 ? 15.636 -1.761 5.819 1.00 94.44 96 THR A C 1
ATOM 779 O O . THR A 1 96 ? 14.834 -2.397 6.497 1.00 94.44 96 THR A O 1
ATOM 782 N N . TYR A 1 97 ? 15.640 -1.788 4.487 1.00 96.44 97 TYR A N 1
ATOM 783 C CA . TYR A 1 97 ? 14.797 -2.678 3.701 1.00 96.44 97 TYR A CA 1
ATOM 784 C C . TYR A 1 97 ? 15.411 -4.074 3.637 1.00 96.44 97 TYR A C 1
ATOM 786 O O . TYR A 1 97 ? 16.578 -4.222 3.270 1.00 96.44 97 TYR A O 1
ATOM 794 N N . GLY A 1 98 ? 14.598 -5.086 3.917 1.00 95.50 98 GLY A N 1
ATOM 795 C CA . GLY A 1 98 ? 14.886 -6.484 3.624 1.00 95.50 98 GLY A CA 1
ATOM 796 C C . GLY A 1 98 ? 14.056 -6.985 2.446 1.00 95.50 98 GLY A C 1
ATOM 797 O O . GLY A 1 98 ? 13.043 -6.386 2.072 1.00 95.50 98 GLY A O 1
ATOM 798 N N . LYS A 1 99 ? 14.460 -8.115 1.859 1.00 96.12 99 LYS A N 1
ATOM 799 C CA . LYS A 1 99 ? 13.577 -8.852 0.952 1.00 96.12 99 LYS A CA 1
ATOM 800 C C . LYS A 1 99 ? 12.376 -9.339 1.755 1.00 96.12 99 LYS A C 1
ATOM 802 O O . LYS A 1 99 ? 12.562 -9.998 2.767 1.00 96.12 99 LYS A O 1
ATOM 807 N N . MET A 1 100 ? 11.170 -8.995 1.314 1.00 96.00 100 MET A N 1
ATOM 808 C CA . MET A 1 100 ? 9.957 -9.403 2.018 1.00 96.00 100 MET A CA 1
ATOM 809 C C . MET A 1 100 ? 9.779 -10.914 1.885 1.00 96.00 100 MET A C 1
ATOM 811 O O . MET A 1 100 ? 9.984 -11.444 0.788 1.00 96.00 100 MET A O 1
ATOM 815 N N . GLU A 1 101 ? 9.362 -11.595 2.948 1.00 93.69 101 GLU A N 1
ATOM 816 C CA . GLU A 1 101 ? 8.972 -13.001 2.869 1.00 93.69 101 GLU A CA 1
ATOM 817 C C . GLU A 1 101 ? 7.636 -13.172 2.119 1.00 93.69 101 GLU A C 1
ATOM 819 O O . GLU A 1 101 ? 7.050 -12.222 1.597 1.00 93.69 101 GLU A O 1
ATOM 824 N N . ASN A 1 102 ? 7.132 -14.403 2.001 1.00 94.44 102 ASN A N 1
ATOM 825 C CA . ASN A 1 102 ? 5.825 -14.638 1.365 1.00 94.44 102 ASN A CA 1
ATOM 826 C C . ASN A 1 102 ? 4.665 -13.963 2.117 1.00 94.44 102 ASN A C 1
ATOM 828 O O . ASN A 1 102 ? 3.638 -13.637 1.517 1.00 94.44 102 ASN A O 1
ATOM 832 N N . LYS A 1 103 ? 4.816 -13.786 3.432 1.00 96.88 103 LYS A N 1
ATOM 833 C CA . LYS A 1 103 ? 3.798 -13.233 4.316 1.00 96.88 103 LYS A CA 1
ATOM 834 C C . LYS A 1 103 ? 4.462 -12.515 5.482 1.00 96.88 103 LYS A C 1
ATOM 836 O O . LYS A 1 103 ? 5.310 -13.104 6.139 1.00 96.88 103 LYS A O 1
ATOM 841 N N . GLU A 1 104 ? 3.977 -11.318 5.780 1.00 97.06 104 GLU A N 1
ATOM 842 C CA . GLU A 1 104 ? 4.325 -10.556 6.980 1.00 97.06 104 GLU A CA 1
ATOM 843 C C . GLU A 1 104 ? 3.071 -10.315 7.821 1.00 97.06 104 GLU A C 1
ATOM 845 O O . GLU A 1 104 ? 1.945 -10.305 7.303 1.00 97.06 104 GLU A O 1
ATOM 850 N N . SER A 1 105 ? 3.221 -10.159 9.135 1.00 97.19 105 SER A N 1
ATOM 851 C CA . SER A 1 105 ? 2.111 -9.783 10.013 1.00 97.19 105 SER A CA 1
ATOM 852 C C . SER A 1 105 ? 2.584 -8.911 11.164 1.00 97.19 105 SER A C 1
ATOM 854 O O . SER A 1 105 ? 3.628 -9.180 11.746 1.00 97.19 105 SER A O 1
ATOM 856 N N . PHE A 1 106 ? 1.806 -7.879 11.461 1.00 97.19 106 PHE A N 1
ATOM 857 C CA . PHE A 1 106 ? 2.058 -6.916 12.530 1.00 97.19 106 PHE A CA 1
ATOM 858 C C . PHE A 1 106 ? 0.732 -6.323 13.002 1.00 97.19 106 PHE A C 1
ATOM 860 O O . PHE A 1 106 ? -0.280 -6.377 12.292 1.00 97.19 106 PHE A O 1
ATOM 867 N N . ASP A 1 107 ? 0.734 -5.760 14.200 1.00 97.75 107 ASP A N 1
ATOM 868 C CA . ASP A 1 107 ? -0.444 -5.161 14.803 1.00 97.75 107 ASP A CA 1
ATOM 869 C C . ASP A 1 107 ? -0.537 -3.664 14.503 1.00 97.75 107 ASP A C 1
ATOM 871 O O . ASP A 1 107 ? 0.441 -2.955 14.252 1.00 97.75 107 ASP A O 1
ATOM 875 N N . SER A 1 108 ? -1.761 -3.150 14.515 1.00 97.19 108 SER A N 1
ATOM 876 C CA . SER A 1 108 ? -2.056 -1.792 14.071 1.00 97.19 108 SER A CA 1
ATOM 877 C C . SER A 1 108 ? -1.423 -0.692 14.914 1.00 97.19 108 SER A C 1
ATOM 879 O O . SER A 1 108 ? -1.197 0.399 14.392 1.00 97.19 108 SER A O 1
ATOM 881 N N . TYR A 1 109 ? -1.120 -0.956 16.186 1.00 96.25 109 TYR A N 1
ATOM 882 C CA . TYR A 1 109 ? -0.427 -0.003 17.053 1.00 96.25 109 TYR A CA 1
ATOM 883 C C . TYR A 1 109 ? 1.055 0.153 16.688 1.00 96.25 109 TYR A C 1
ATOM 885 O O . TYR A 1 109 ? 1.656 1.183 16.993 1.00 96.25 109 TYR A O 1
ATOM 893 N N . GLU A 1 110 ? 1.658 -0.841 16.027 1.00 97.25 110 GLU A N 1
ATOM 894 C CA . GLU A 1 110 ? 3.074 -0.805 15.647 1.00 97.25 110 GLU A CA 1
ATOM 895 C C . GLU A 1 110 ? 3.345 0.251 14.574 1.00 97.25 110 GLU A C 1
ATOM 897 O O . GLU A 1 110 ? 4.434 0.822 14.535 1.00 97.25 110 GLU A O 1
ATOM 902 N N . ILE A 1 111 ? 2.331 0.545 13.753 1.00 97.25 111 ILE A N 1
ATOM 903 C CA . ILE A 1 111 ? 2.393 1.512 12.652 1.00 97.25 111 ILE A CA 1
ATOM 904 C C . ILE A 1 111 ? 1.850 2.909 13.004 1.00 97.25 111 ILE A C 1
ATOM 906 O O . ILE A 1 111 ? 1.678 3.754 12.119 1.00 97.25 111 ILE A O 1
ATOM 910 N N . ILE A 1 112 ? 1.602 3.183 14.292 1.00 96.62 112 ILE A N 1
ATOM 911 C CA . ILE A 1 112 ? 1.267 4.528 14.781 1.00 96.62 112 ILE A CA 1
ATOM 912 C C . ILE A 1 112 ? 2.563 5.327 14.926 1.00 96.62 112 ILE A C 1
ATOM 914 O O . ILE A 1 112 ? 3.451 4.965 15.697 1.00 96.62 112 ILE A O 1
ATOM 918 N N . GLY A 1 113 ? 2.689 6.416 14.166 1.00 94.00 113 GLY A N 1
ATOM 919 C CA . GLY A 1 113 ? 3.880 7.280 14.170 1.00 94.00 113 GLY A CA 1
ATOM 920 C C . GLY A 1 113 ? 5.137 6.664 13.536 1.00 94.00 113 GLY A C 1
ATOM 921 O O . GLY A 1 113 ? 6.104 7.383 13.294 1.00 94.00 113 GLY A O 1
ATOM 922 N N . HIS A 1 114 ? 5.122 5.367 13.216 1.00 96.50 114 HIS A N 1
ATOM 923 C CA . HIS A 1 114 ? 6.231 4.642 12.598 1.00 96.50 114 HIS A CA 1
ATOM 924 C C . HIS A 1 114 ? 5.714 3.801 11.424 1.00 96.50 114 HIS A C 1
ATOM 926 O O . HIS A 1 114 ? 5.299 2.666 11.630 1.00 96.50 114 HIS A O 1
ATOM 932 N N . PRO A 1 115 ? 5.691 4.325 10.192 1.00 97.25 115 PRO A N 1
ATOM 933 C CA . PRO A 1 115 ? 5.098 3.603 9.076 1.00 97.25 115 PRO A CA 1
ATOM 934 C C . PRO A 1 115 ? 5.845 2.298 8.766 1.00 97.25 115 PRO A C 1
ATOM 936 O O . PRO A 1 115 ? 7.071 2.227 8.852 1.00 97.25 115 PRO A O 1
ATOM 939 N N . ALA A 1 116 ? 5.093 1.283 8.346 1.00 98.19 116 ALA A N 1
ATOM 940 C CA . ALA A 1 116 ? 5.632 0.125 7.644 1.00 98.19 116 ALA A CA 1
ATOM 941 C C . ALA A 1 116 ? 5.841 0.510 6.175 1.00 98.19 116 ALA A C 1
ATOM 943 O O . ALA A 1 116 ? 4.902 0.990 5.539 1.00 98.19 116 ALA A O 1
ATOM 944 N N . GLU A 1 117 ? 7.032 0.303 5.618 1.00 98.38 117 GLU A N 1
ATOM 945 C CA . GLU A 1 117 ? 7.309 0.685 4.229 1.00 98.38 117 GLU A CA 1
ATOM 946 C C . GLU A 1 117 ? 7.579 -0.525 3.342 1.00 98.38 117 GLU A C 1
ATOM 948 O O . GLU A 1 117 ? 8.221 -1.499 3.734 1.00 98.38 117 GLU A O 1
ATOM 953 N N . PHE A 1 118 ? 7.113 -0.440 2.105 1.00 98.00 118 PHE A N 1
ATOM 954 C CA . PHE A 1 118 ? 7.204 -1.494 1.112 1.00 98.00 118 PHE A CA 1
ATOM 955 C C . PHE A 1 118 ? 7.733 -0.914 -0.188 1.00 98.00 118 PHE A C 1
ATOM 957 O O . PHE A 1 118 ? 7.329 0.171 -0.594 1.00 98.00 118 PHE A O 1
ATOM 964 N N . ARG A 1 119 ? 8.595 -1.652 -0.884 1.00 97.25 119 ARG A N 1
ATOM 965 C CA . ARG A 1 119 ? 8.964 -1.341 -2.269 1.00 97.25 119 ARG A CA 1
ATOM 966 C C . ARG A 1 119 ? 8.534 -2.475 -3.164 1.00 97.25 119 ARG A C 1
ATOM 968 O O . ARG A 1 119 ? 8.883 -3.617 -2.888 1.00 97.25 119 ARG A O 1
ATOM 975 N N . ILE A 1 120 ? 7.824 -2.150 -4.234 1.00 96.38 120 ILE A N 1
ATOM 976 C CA . ILE A 1 120 ? 7.409 -3.102 -5.266 1.00 96.38 120 ILE A CA 1
ATOM 977 C C . ILE A 1 120 ? 8.134 -2.801 -6.574 1.00 96.38 120 ILE A C 1
ATOM 979 O O . ILE A 1 120 ? 8.417 -1.640 -6.883 1.00 96.38 120 ILE A O 1
ATOM 983 N N . SER A 1 121 ? 8.451 -3.845 -7.331 1.00 94.81 121 SER A N 1
ATOM 984 C CA . SER A 1 121 ? 9.244 -3.758 -8.556 1.00 94.81 121 SER A CA 1
ATOM 985 C C . SER A 1 121 ? 8.914 -4.907 -9.505 1.00 94.81 121 SER A C 1
ATOM 987 O O . SER A 1 121 ? 8.397 -5.932 -9.076 1.00 94.81 121 SER A O 1
ATOM 989 N N . ASP A 1 122 ? 9.292 -4.768 -10.775 1.00 92.00 122 ASP A N 1
ATOM 990 C CA . ASP A 1 122 ? 9.209 -5.841 -11.767 1.00 92.00 122 ASP A CA 1
ATOM 991 C C . ASP A 1 122 ? 10.158 -7.004 -11.449 1.00 92.00 122 ASP A C 1
ATOM 993 O O . ASP A 1 122 ? 9.874 -8.157 -11.776 1.00 92.00 122 ASP A O 1
ATOM 997 N N . LYS A 1 123 ? 11.301 -6.717 -10.811 1.00 93.31 123 LYS A N 1
ATOM 998 C CA . LYS A 1 123 ? 12.329 -7.713 -10.483 1.00 93.31 123 LYS A CA 1
ATOM 999 C C . LYS A 1 123 ? 13.291 -7.244 -9.397 1.00 93.31 123 LYS A C 1
ATOM 1001 O O . LYS A 1 123 ? 13.509 -6.058 -9.173 1.00 93.31 123 LYS A O 1
ATOM 1006 N N . ILE A 1 124 ? 13.961 -8.213 -8.780 1.00 92.69 124 ILE A N 1
ATOM 1007 C CA . ILE A 1 124 ? 15.110 -7.987 -7.897 1.00 92.69 124 ILE A CA 1
ATOM 1008 C C . ILE A 1 124 ? 16.347 -8.559 -8.594 1.00 92.69 124 ILE A C 1
ATOM 1010 O O . ILE A 1 124 ? 16.379 -9.744 -8.922 1.00 92.69 124 ILE A O 1
ATOM 1014 N N . ILE A 1 125 ? 17.368 -7.730 -8.823 1.00 91.69 125 ILE A N 1
ATOM 1015 C CA . ILE A 1 125 ? 18.640 -8.139 -9.439 1.00 91.69 125 ILE A CA 1
ATOM 1016 C C . ILE A 1 125 ? 19.752 -7.937 -8.416 1.00 91.69 125 ILE A C 1
ATOM 1018 O O . ILE A 1 125 ? 19.963 -6.813 -7.967 1.00 91.69 125 ILE A O 1
ATOM 1022 N N . LYS A 1 126 ? 20.493 -9.005 -8.085 1.00 89.94 126 LYS A N 1
ATOM 1023 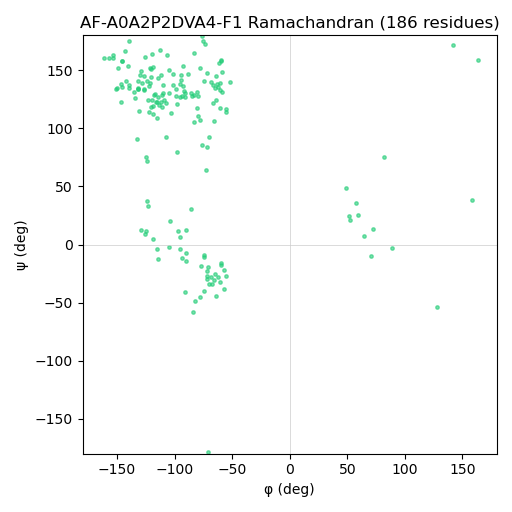C CA . LYS A 1 126 ? 21.622 -8.960 -7.131 1.00 89.94 126 LYS A CA 1
ATOM 1024 C C . LYS A 1 126 ? 21.244 -8.243 -5.821 1.00 89.94 126 LYS A C 1
ATOM 1026 O O . LYS A 1 126 ? 21.925 -7.308 -5.406 1.00 89.94 126 LYS A O 1
ATOM 1031 N N . ASP A 1 127 ? 20.101 -8.626 -5.249 1.00 89.75 127 ASP A N 1
ATOM 1032 C CA . ASP A 1 127 ? 19.537 -8.060 -4.012 1.00 89.75 127 ASP A CA 1
ATOM 1033 C C . ASP A 1 127 ? 19.243 -6.553 -4.053 1.00 89.75 127 ASP A C 1
ATOM 1035 O O . ASP A 1 127 ? 19.193 -5.878 -3.026 1.00 89.75 127 ASP A O 1
ATOM 1039 N N . ARG A 1 128 ? 19.013 -6.001 -5.249 1.00 90.25 128 ARG A N 1
ATOM 1040 C CA . ARG A 1 128 ? 18.636 -4.598 -5.443 1.00 90.25 128 ARG A CA 1
ATOM 1041 C C . ARG A 1 128 ? 17.410 -4.469 -6.339 1.00 90.25 128 ARG A C 1
ATOM 1043 O O . ARG A 1 128 ? 17.240 -5.220 -7.299 1.00 90.25 128 ARG A O 1
ATOM 1050 N N . MET A 1 129 ? 16.593 -3.461 -6.046 1.00 93.56 129 MET A N 1
ATOM 1051 C CA . MET A 1 129 ? 15.536 -2.970 -6.930 1.00 93.56 129 MET A CA 1
ATOM 1052 C C . MET A 1 129 ? 16.011 -1.678 -7.584 1.00 93.56 129 MET A C 1
ATOM 1054 O O . MET A 1 129 ? 16.228 -0.680 -6.899 1.00 93.56 129 MET A O 1
ATOM 1058 N N . VAL A 1 130 ? 16.209 -1.709 -8.901 1.00 91.88 130 VAL A N 1
ATOM 1059 C CA . VAL A 1 130 ? 16.637 -0.525 -9.664 1.00 91.88 130 VAL A CA 1
ATOM 1060 C C . VAL A 1 130 ? 15.452 0.408 -9.901 1.00 91.88 130 VAL A C 1
ATOM 1062 O O . VAL A 1 130 ? 15.554 1.610 -9.661 1.00 91.88 130 VAL A O 1
ATOM 1065 N N . ASN A 1 131 ? 14.322 -0.171 -10.308 1.00 94.12 131 ASN A N 1
ATOM 1066 C CA . ASN A 1 131 ? 13.064 0.531 -10.512 1.00 94.12 131 ASN A CA 1
ATOM 1067 C C . ASN A 1 131 ? 12.094 0.103 -9.421 1.00 94.12 131 ASN A C 1
ATOM 1069 O O . ASN A 1 131 ? 11.952 -1.095 -9.192 1.00 94.12 131 ASN A O 1
ATOM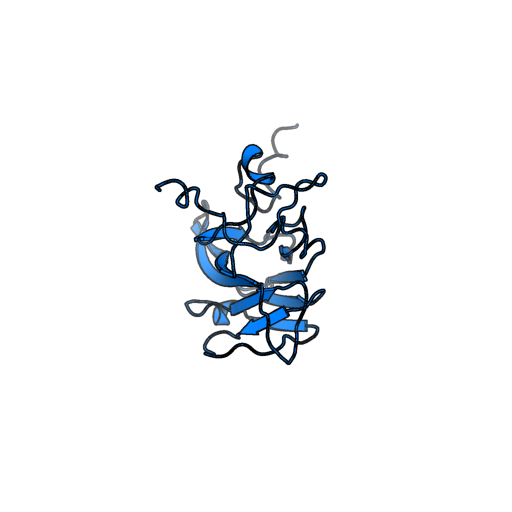 1073 N N . PHE A 1 132 ? 11.443 1.034 -8.738 1.00 96.00 132 PHE A N 1
ATOM 1074 C CA . PHE A 1 132 ? 10.485 0.675 -7.700 1.00 96.00 132 PHE A CA 1
ATOM 1075 C C . PHE A 1 132 ? 9.464 1.772 -7.437 1.00 96.00 132 PHE A C 1
ATOM 1077 O O . PHE A 1 132 ? 9.689 2.950 -7.722 1.00 96.00 132 PHE A O 1
ATOM 1084 N N . ILE A 1 133 ? 8.358 1.357 -6.829 1.00 96.31 133 ILE A N 1
ATOM 1085 C CA . ILE A 1 133 ? 7.383 2.232 -6.183 1.00 96.31 133 ILE A CA 1
ATOM 1086 C C . ILE A 1 133 ? 7.427 1.918 -4.691 1.00 96.31 133 ILE A C 1
ATOM 1088 O O . ILE A 1 133 ? 7.326 0.756 -4.301 1.00 96.31 133 ILE A O 1
ATOM 1092 N N . GLU A 1 134 ? 7.617 2.945 -3.875 1.00 97.56 134 GLU A N 1
ATOM 1093 C CA . GLU A 1 134 ? 7.649 2.871 -2.420 1.00 97.56 134 GLU A CA 1
ATOM 1094 C C . GLU A 1 134 ? 6.292 3.282 -1.845 1.00 97.56 134 GLU A C 1
ATOM 1096 O O . GLU A 1 134 ? 5.759 4.344 -2.177 1.00 97.56 134 GLU A O 1
ATOM 1101 N N . ILE A 1 135 ? 5.741 2.429 -0.986 1.00 97.69 135 ILE A N 1
ATOM 1102 C CA . ILE A 1 135 ? 4.449 2.593 -0.330 1.00 97.69 135 ILE A CA 1
ATOM 1103 C C . ILE A 1 135 ? 4.669 2.526 1.179 1.00 97.69 135 ILE A C 1
ATOM 1105 O O . ILE A 1 135 ? 5.185 1.535 1.687 1.00 97.69 135 ILE A O 1
ATOM 1109 N N . ALA A 1 136 ? 4.243 3.557 1.896 1.00 98.12 136 ALA A N 1
ATOM 1110 C CA . ALA A 1 136 ? 4.217 3.591 3.351 1.00 98.12 136 ALA A CA 1
ATOM 1111 C C . ALA A 1 136 ? 2.795 3.328 3.860 1.00 98.12 136 ALA A C 1
ATOM 1113 O O . ALA A 1 136 ? 1.840 3.888 3.325 1.00 98.12 136 ALA A O 1
ATOM 1114 N N . LEU A 1 137 ? 2.657 2.510 4.899 1.00 98.50 137 LEU A N 1
ATOM 1115 C CA . LEU A 1 137 ? 1.411 2.243 5.612 1.00 98.50 137 LEU A CA 1
ATOM 1116 C C . LEU A 1 137 ? 1.529 2.760 7.047 1.00 98.50 137 LEU A C 1
ATOM 1118 O O . LEU A 1 137 ? 2.398 2.317 7.799 1.00 98.50 137 LEU A O 1
ATOM 1122 N N . SER A 1 138 ? 0.625 3.654 7.434 1.00 98.06 138 SER A N 1
ATOM 1123 C CA . SER A 1 138 ? 0.479 4.148 8.805 1.00 98.06 138 SER A CA 1
ATOM 1124 C C . SER A 1 138 ? -0.953 3.977 9.308 1.00 98.06 138 SER A C 1
ATOM 1126 O O . SER A 1 138 ? -1.891 3.797 8.524 1.00 98.06 138 SER A O 1
ATOM 1128 N N . SER A 1 139 ? -1.131 4.0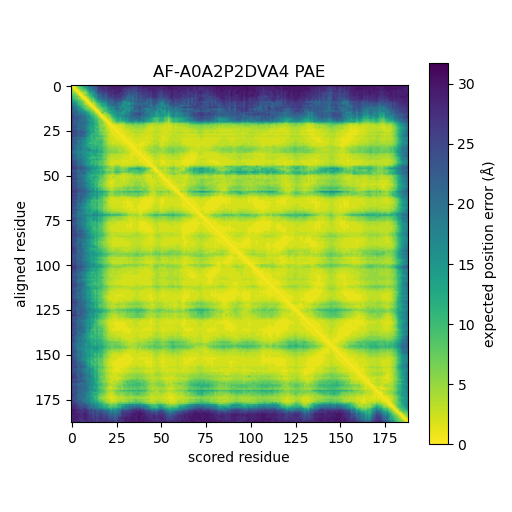24 10.628 1.00 97.75 139 SER A N 1
ATOM 1129 C CA . SER A 1 139 ? -2.448 4.048 11.267 1.00 97.75 139 SER A CA 1
ATOM 1130 C C . SER A 1 139 ? -2.630 5.311 12.111 1.00 97.75 139 SER A C 1
ATOM 1132 O O . SER A 1 139 ? -1.675 5.907 12.614 1.00 97.75 139 SER A O 1
ATOM 1134 N N . SER A 1 140 ? -3.882 5.749 12.236 1.00 96.62 140 SER A N 1
ATOM 1135 C CA . SER A 1 140 ? -4.274 6.886 13.072 1.00 96.62 140 SER A CA 1
ATOM 1136 C C . SER A 1 140 ? -5.687 6.701 13.618 1.00 96.62 140 SER A C 1
ATOM 1138 O O . SER A 1 140 ? -6.523 6.045 12.991 1.00 96.62 140 SER A O 1
ATOM 1140 N N . PHE A 1 141 ? -5.962 7.293 14.778 1.00 95.56 141 PHE A N 1
ATOM 1141 C CA . PHE A 1 141 ? -7.308 7.341 15.341 1.00 95.56 141 PHE A CA 1
ATOM 1142 C C . PHE A 1 141 ? -8.074 8.565 14.839 1.00 95.56 141 PHE A C 1
ATOM 1144 O O . PHE A 1 141 ? -7.505 9.634 14.614 1.00 95.56 141 PHE A O 1
ATOM 1151 N N . TYR A 1 142 ? -9.385 8.415 14.683 1.00 92.75 142 TYR A N 1
ATOM 1152 C CA . TYR A 1 142 ? -10.311 9.504 14.403 1.00 92.75 142 TYR A CA 1
ATOM 1153 C C . TYR A 1 142 ? -11.656 9.245 15.085 1.00 92.75 142 TYR A C 1
ATOM 1155 O O . TYR A 1 142 ? -12.019 8.105 15.366 1.00 92.75 142 TYR A O 1
ATOM 1163 N N . PHE A 1 143 ? -12.433 10.303 15.311 1.00 92.00 143 PHE A N 1
ATOM 1164 C CA . PHE A 1 143 ? -13.803 10.178 15.800 1.00 92.00 143 PHE A CA 1
ATOM 1165 C C . PHE A 1 143 ? -14.782 10.214 14.632 1.00 92.00 143 PHE A C 1
ATOM 1167 O O . PHE A 1 143 ? -14.760 11.132 13.809 1.00 92.00 143 PHE A O 1
ATOM 1174 N N . ASN A 1 144 ? -15.659 9.215 14.548 1.00 88.75 144 ASN A N 1
ATOM 1175 C CA . ASN A 1 144 ? -16.727 9.229 13.555 1.00 88.75 144 ASN A CA 1
ATOM 1176 C C . ASN A 1 144 ? -17.853 10.206 13.955 1.00 88.75 144 ASN A C 1
ATOM 1178 O O . ASN A 1 144 ? -17.875 10.755 15.055 1.00 88.75 144 ASN A O 1
ATOM 1182 N N . LYS A 1 145 ? -18.850 10.386 13.079 1.00 87.44 145 LYS A N 1
ATOM 1183 C CA . LYS A 1 145 ? -19.997 11.286 13.329 1.00 87.44 145 LYS A CA 1
ATOM 1184 C C . LYS A 1 145 ? -20.832 10.926 14.570 1.00 87.44 145 LYS A C 1
ATOM 1186 O O . LYS A 1 145 ? -21.623 11.746 15.016 1.00 87.44 145 LYS A O 1
ATOM 1191 N N . LEU A 1 146 ? -20.682 9.713 15.104 1.00 90.31 146 LEU A N 1
ATOM 1192 C CA . LEU A 1 146 ? -21.360 9.234 16.312 1.00 90.31 146 LEU A CA 1
ATOM 1193 C C . LEU A 1 146 ? -20.495 9.398 17.575 1.00 90.31 146 LEU A C 1
ATOM 1195 O O . LEU A 1 146 ? -20.868 8.888 18.627 1.00 90.31 146 LEU A O 1
ATOM 1199 N N . GLY A 1 147 ? -19.330 10.046 17.472 1.00 89.44 147 GLY A N 1
ATOM 1200 C CA . GLY A 1 147 ? -18.403 10.237 18.588 1.00 89.44 147 GLY A CA 1
ATOM 1201 C C . GLY A 1 147 ? -17.660 8.969 19.012 1.00 89.44 147 GLY A C 1
ATOM 1202 O O . GLY A 1 147 ? -17.055 8.956 20.079 1.00 89.44 147 GLY A O 1
ATOM 1203 N N . LYS A 1 148 ? -17.692 7.898 18.207 1.00 89.94 148 LYS A N 1
ATOM 1204 C CA . LYS A 1 148 ? -16.902 6.689 18.474 1.00 89.94 148 LYS A CA 1
ATOM 1205 C C . LYS A 1 148 ? -15.507 6.850 17.887 1.00 89.94 148 LYS A C 1
ATOM 1207 O O . LYS A 1 148 ? -15.384 7.207 16.712 1.00 89.94 148 LYS A O 1
ATOM 1212 N N . GLU A 1 149 ? -14.495 6.561 18.696 1.00 92.12 149 GLU A N 1
ATOM 1213 C CA . GLU A 1 149 ? -13.115 6.434 18.238 1.00 92.12 149 GLU A CA 1
ATOM 1214 C C . GLU A 1 149 ? -12.998 5.238 17.290 1.00 92.12 149 GLU A C 1
ATOM 1216 O O . GLU A 1 149 ? -13.580 4.178 17.530 1.00 92.12 149 GLU A O 1
ATOM 1221 N N . ARG A 1 150 ? -12.303 5.444 16.176 1.00 93.50 150 ARG A N 1
ATOM 1222 C CA . ARG A 1 150 ? -12.092 4.477 15.102 1.00 93.50 150 ARG A CA 1
ATOM 1223 C C . ARG A 1 150 ? -10.673 4.587 14.594 1.00 93.50 150 ARG A C 1
ATOM 1225 O O . ARG A 1 150 ? -10.084 5.666 14.622 1.00 93.50 150 ARG A O 1
ATOM 1232 N N . MET A 1 151 ? -10.161 3.492 14.051 1.00 95.19 151 MET A N 1
ATOM 1233 C CA . MET A 1 151 ? -8.878 3.502 13.366 1.00 95.19 151 MET A CA 1
ATOM 1234 C C . MET A 1 151 ? -9.039 3.699 11.856 1.00 95.19 151 MET A C 1
ATOM 1236 O O . MET A 1 151 ? -9.958 3.174 11.221 1.00 95.19 151 MET A O 1
ATOM 1240 N N . LYS A 1 152 ? -8.121 4.468 11.281 1.00 95.50 152 LYS A N 1
ATOM 1241 C CA . LYS A 1 152 ? -7.951 4.676 9.847 1.00 95.50 152 LYS A CA 1
ATOM 1242 C C . LYS A 1 152 ? -6.539 4.265 9.457 1.00 95.50 152 LYS A C 1
ATOM 1244 O O . LYS A 1 152 ? -5.584 4.629 10.143 1.00 95.50 152 LYS A O 1
ATOM 1249 N N . PHE A 1 153 ? -6.419 3.551 8.347 1.00 97.75 153 PHE A N 1
ATOM 1250 C CA . PHE A 1 153 ? -5.140 3.182 7.753 1.00 97.75 153 PHE A CA 1
ATOM 1251 C C . PHE A 1 153 ? -4.894 4.047 6.524 1.00 97.75 153 PHE A C 1
ATOM 1253 O O . PHE A 1 153 ? -5.777 4.159 5.674 1.00 97.75 153 PHE A O 1
ATOM 1260 N N . THR A 1 154 ? -3.708 4.640 6.433 1.00 97.12 154 THR A N 1
ATOM 1261 C CA . THR A 1 154 ? -3.328 5.533 5.338 1.00 97.12 154 THR A CA 1
ATOM 1262 C C . THR A 1 154 ? -2.138 4.939 4.600 1.00 97.12 154 THR A C 1
ATOM 1264 O O . THR A 1 154 ? -1.061 4.755 5.167 1.00 97.12 154 THR A O 1
ATOM 1267 N N . PHE A 1 155 ? -2.334 4.656 3.316 1.00 97.56 155 PHE A N 1
ATOM 1268 C CA . PHE A 1 155 ? -1.269 4.298 2.392 1.00 97.56 155 PHE A CA 1
ATOM 1269 C C . PHE A 1 155 ? -0.758 5.560 1.709 1.00 97.56 155 PHE A C 1
ATOM 1271 O O . PHE A 1 155 ? -1.556 6.349 1.211 1.00 97.56 155 PHE A O 1
ATOM 1278 N N . THR A 1 156 ? 0.556 5.742 1.659 1.00 96.81 156 THR A N 1
ATOM 1279 C CA . THR A 1 156 ? 1.200 6.910 1.050 1.00 96.81 156 THR A CA 1
ATOM 1280 C C . THR A 1 156 ? 2.236 6.466 0.035 1.00 96.81 156 THR A C 1
ATOM 1282 O O . THR A 1 156 ? 3.058 5.602 0.337 1.00 96.81 156 THR A O 1
ATOM 1285 N N . ILE A 1 157 ? 2.238 7.070 -1.150 1.00 96.88 157 ILE A N 1
ATOM 1286 C CA . ILE A 1 157 ? 3.312 6.870 -2.127 1.00 96.88 157 ILE A CA 1
ATOM 1287 C C . ILE A 1 157 ? 4.507 7.738 -1.730 1.00 96.88 157 ILE A C 1
ATOM 1289 O O . ILE A 1 157 ? 4.444 8.963 -1.818 1.00 96.88 157 ILE A O 1
ATOM 1293 N N . GLY A 1 158 ? 5.598 7.109 -1.295 1.00 96.38 158 GLY A N 1
ATOM 1294 C CA . GLY A 1 158 ? 6.792 7.813 -0.814 1.00 96.38 158 GLY A CA 1
ATOM 1295 C C . GLY A 1 158 ? 7.736 8.222 -1.942 1.00 96.38 158 GLY A C 1
ATOM 1296 O O . GLY A 1 158 ? 8.035 9.396 -2.137 1.00 96.38 158 GLY A O 1
ATOM 1297 N N . LYS A 1 159 ? 8.197 7.245 -2.721 1.00 96.25 159 LYS A N 1
ATOM 1298 C CA . LYS A 1 159 ? 9.164 7.443 -3.804 1.00 96.25 159 LYS A CA 1
ATOM 1299 C C . LYS A 1 159 ? 8.829 6.560 -4.996 1.00 96.25 159 LYS A C 1
ATOM 1301 O O . LYS A 1 159 ? 8.500 5.390 -4.842 1.00 96.25 159 LYS A O 1
ATOM 1306 N N . ILE A 1 160 ? 8.992 7.105 -6.195 1.00 95.19 160 ILE A N 1
ATOM 1307 C CA . ILE A 1 160 ? 8.935 6.354 -7.449 1.00 95.19 160 ILE A CA 1
ATOM 1308 C C . ILE A 1 160 ? 10.286 6.530 -8.137 1.00 95.19 160 ILE A C 1
ATOM 1310 O O . ILE A 1 160 ? 10.680 7.649 -8.450 1.00 95.19 160 ILE A O 1
ATOM 1314 N N . GLN A 1 161 ? 11.016 5.437 -8.346 1.00 94.56 161 GLN A N 1
ATOM 1315 C CA . GLN A 1 161 ? 12.338 5.449 -8.970 1.00 94.56 161 GLN A CA 1
ATOM 1316 C C . GLN A 1 161 ? 12.295 4.632 -10.267 1.00 94.56 161 GLN A C 1
ATOM 1318 O O . GLN A 1 161 ? 11.866 3.481 -10.221 1.00 94.56 161 GLN A O 1
ATOM 1323 N N . PRO A 1 162 ? 12.760 5.169 -11.409 1.00 92.69 162 PRO A N 1
ATOM 1324 C CA . PRO A 1 162 ? 13.186 6.557 -11.647 1.00 92.69 162 PRO A CA 1
ATOM 1325 C C . PRO A 1 162 ? 12.027 7.566 -11.750 1.00 92.69 162 PRO A C 1
ATOM 1327 O O . PRO A 1 162 ? 12.280 8.764 -11.806 1.00 92.69 162 PRO A O 1
ATOM 1330 N N . GLY A 1 163 ? 10.790 7.078 -11.806 1.00 91.50 163 GLY A N 1
ATOM 1331 C CA . GLY A 1 163 ? 9.581 7.832 -12.134 1.00 91.50 163 GLY A CA 1
ATOM 1332 C C . GLY A 1 163 ? 8.651 6.959 -12.980 1.00 91.50 163 GLY A C 1
ATOM 1333 O O . GLY A 1 163 ? 9.046 5.866 -13.395 1.00 91.50 163 GLY A O 1
ATOM 1334 N N . ILE A 1 164 ? 7.430 7.421 -13.238 1.00 89.81 164 ILE A N 1
ATOM 1335 C CA . ILE A 1 164 ? 6.542 6.827 -14.246 1.00 89.81 164 ILE A CA 1
ATOM 1336 C C . ILE A 1 164 ? 6.423 7.839 -15.384 1.00 89.81 164 ILE A C 1
ATOM 1338 O O . ILE A 1 164 ? 5.940 8.948 -15.161 1.00 89.81 164 ILE A O 1
ATOM 1342 N N . ASN A 1 165 ? 6.853 7.465 -16.589 1.00 89.69 165 ASN A N 1
ATOM 1343 C CA . ASN A 1 165 ? 6.833 8.354 -17.744 1.00 89.69 165 ASN A CA 1
ATOM 1344 C C . ASN A 1 165 ? 5.408 8.440 -18.309 1.00 89.69 165 ASN A C 1
ATOM 1346 O O . ASN A 1 165 ? 4.919 7.503 -18.944 1.00 89.69 165 ASN A O 1
ATOM 1350 N N . ARG A 1 166 ? 4.743 9.581 -18.100 1.00 85.44 166 ARG A N 1
ATOM 1351 C CA . ARG A 1 166 ? 3.353 9.791 -18.531 1.00 85.44 166 ARG A CA 1
ATOM 1352 C C . ARG A 1 166 ? 3.205 10.060 -20.027 1.00 85.44 166 ARG A C 1
ATOM 1354 O O . ARG A 1 166 ? 2.106 9.884 -20.554 1.00 85.44 166 ARG A O 1
ATOM 1361 N N . LYS A 1 167 ? 4.286 10.448 -20.716 1.00 84.75 167 LYS A N 1
ATOM 1362 C CA . LYS A 1 167 ? 4.304 10.642 -22.177 1.00 84.75 167 LYS A CA 1
ATOM 1363 C C . LYS A 1 167 ? 4.246 9.301 -22.915 1.00 84.75 167 LYS A C 1
ATOM 1365 O O . LYS A 1 167 ? 3.672 9.216 -23.997 1.00 84.75 167 LYS A O 1
ATOM 1370 N N . VAL A 1 168 ? 4.782 8.239 -22.311 1.00 84.69 168 VAL A N 1
ATOM 1371 C CA . VAL A 1 168 ? 4.802 6.885 -22.883 1.00 84.69 168 VAL A CA 1
ATOM 1372 C C . VAL A 1 168 ? 3.646 6.060 -22.314 1.00 84.69 168 VAL A C 1
ATOM 1374 O O . VAL A 1 168 ? 3.818 5.253 -21.400 1.00 84.69 168 VAL A O 1
ATOM 1377 N N . ARG A 1 169 ? 2.443 6.278 -22.862 1.00 85.81 169 ARG A N 1
ATOM 1378 C CA . ARG A 1 169 ? 1.244 5.477 -22.562 1.00 85.81 169 ARG A CA 1
ATOM 1379 C C . 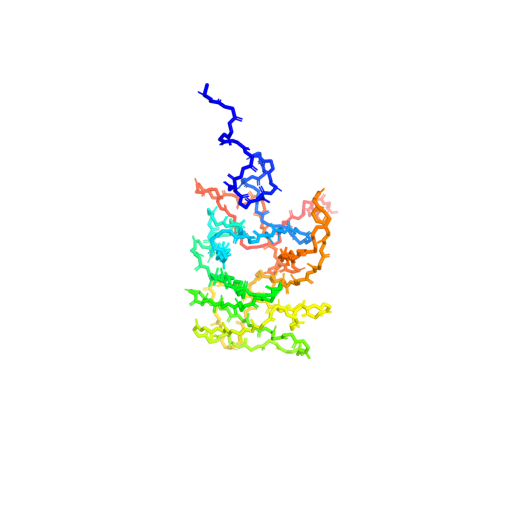ARG A 1 169 ? 1.117 4.314 -23.544 1.00 85.81 169 ARG A C 1
ATOM 1381 O O . ARG A 1 169 ? 1.096 4.510 -24.758 1.00 85.81 169 ARG A O 1
ATOM 1388 N N . PHE A 1 170 ? 0.979 3.104 -23.017 1.00 85.38 170 PHE A N 1
ATOM 1389 C CA . PHE A 1 170 ? 0.716 1.898 -23.797 1.00 85.38 170 PHE A CA 1
ATOM 1390 C C . PHE A 1 170 ? -0.777 1.734 -24.112 1.00 85.38 170 PHE A C 1
ATOM 1392 O O . PHE A 1 170 ? -1.643 2.357 -23.499 1.00 85.38 170 PHE A O 1
ATOM 1399 N N . LYS A 1 171 ? -1.086 0.849 -25.071 1.00 84.81 171 LYS A N 1
ATOM 1400 C CA . LYS A 1 171 ? -2.459 0.572 -25.546 1.00 84.81 171 LYS A CA 1
ATOM 1401 C C . LYS A 1 171 ? -3.413 0.056 -24.461 1.00 84.81 171 LYS A C 1
ATOM 1403 O O . LYS A 1 171 ? -4.618 0.064 -24.666 1.00 84.81 171 LYS A O 1
ATOM 1408 N N . ASP A 1 172 ? -2.876 -0.432 -23.352 1.00 85.00 172 ASP A N 1
ATOM 1409 C CA . ASP A 1 172 ? -3.596 -1.036 -22.231 1.00 85.00 172 ASP A CA 1
ATOM 1410 C C . ASP A 1 172 ? -3.705 -0.095 -21.015 1.00 85.00 172 ASP A C 1
ATOM 1412 O O . ASP A 1 172 ? -3.890 -0.560 -19.885 1.00 85.00 172 ASP A O 1
ATOM 1416 N N . ASP A 1 173 ? -3.545 1.212 -21.244 1.00 83.62 173 ASP A N 1
ATOM 1417 C CA . ASP A 1 173 ? -3.610 2.280 -20.242 1.00 83.62 173 ASP A CA 1
ATOM 1418 C C . ASP A 1 173 ? -2.616 2.127 -19.088 1.00 83.62 173 ASP A C 1
ATOM 1420 O O . ASP A 1 173 ? -2.910 2.471 -17.933 1.00 83.62 173 ASP A O 1
ATOM 1424 N N . THR A 1 174 ? -1.431 1.613 -19.422 1.00 88.69 174 THR A N 1
ATOM 1425 C CA . THR A 1 174 ? -0.258 1.606 -18.551 1.00 88.69 174 THR A CA 1
ATOM 1426 C C . THR A 1 174 ? 0.861 2.492 -19.059 1.00 88.69 174 THR A C 1
ATOM 1428 O O . THR A 1 174 ? 0.854 2.953 -20.199 1.00 88.69 174 THR A O 1
ATOM 1431 N N . TYR A 1 175 ? 1.830 2.720 -18.181 1.00 90.38 175 TYR A N 1
ATOM 1432 C CA . TYR A 1 175 ? 2.939 3.636 -18.368 1.00 90.38 175 TYR A CA 1
ATOM 1433 C C . TYR A 1 175 ? 4.264 2.940 -18.062 1.00 90.38 175 TYR A C 1
ATOM 1435 O O . TYR A 1 175 ? 4.327 2.036 -17.224 1.00 90.38 175 TYR A O 1
ATOM 1443 N N . ALA A 1 176 ? 5.333 3.354 -18.736 1.00 89.25 176 ALA A N 1
ATOM 1444 C CA . ALA A 1 176 ? 6.669 2.823 -18.486 1.00 89.25 176 ALA A CA 1
ATOM 1445 C C . ALA A 1 176 ? 7.288 3.429 -17.216 1.00 89.25 176 ALA A C 1
ATOM 1447 O O . ALA A 1 176 ? 7.031 4.587 -16.875 1.00 89.25 176 ALA A O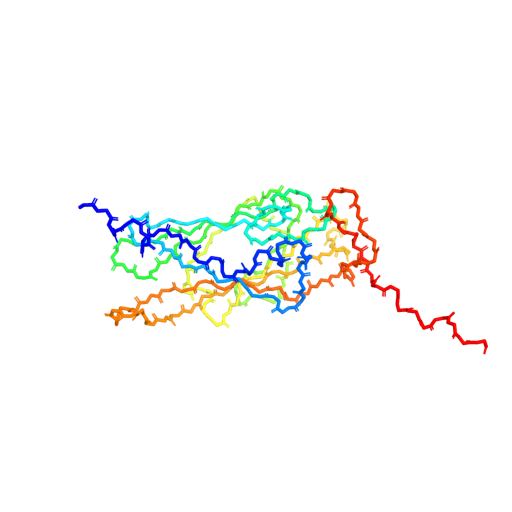 1
ATOM 1448 N N . PHE A 1 177 ? 8.183 2.683 -16.562 1.00 90.44 177 PHE A N 1
ATOM 1449 C CA . PHE A 1 177 ? 9.168 3.312 -15.682 1.00 90.44 177 PHE A CA 1
ATOM 1450 C C . PHE A 1 177 ? 10.062 4.243 -16.508 1.00 90.44 177 PHE A C 1
ATOM 1452 O O . PHE A 1 177 ? 10.537 3.867 -17.578 1.00 90.44 177 PHE A O 1
ATOM 1459 N N . GLY A 1 178 ? 10.319 5.440 -15.996 1.00 87.38 178 GLY A N 1
ATOM 1460 C CA . GLY A 1 178 ? 11.171 6.422 -16.655 1.00 87.38 178 GLY A CA 1
ATOM 1461 C C . GLY A 1 178 ? 10.980 7.811 -16.068 1.00 87.38 178 GLY A C 1
ATOM 1462 O O . GLY A 1 178 ? 9.948 8.099 -15.461 1.00 87.38 178 GLY A O 1
ATOM 1463 N N . LYS A 1 179 ? 11.976 8.676 -16.257 1.00 80.12 179 LYS A N 1
ATOM 1464 C CA . LYS A 1 179 ? 11.754 10.113 -16.107 1.00 80.12 179 LYS A CA 1
ATOM 1465 C C . LYS A 1 179 ? 10.927 10.593 -17.296 1.00 80.12 179 LYS A C 1
ATOM 1467 O O . LYS A 1 179 ? 11.028 10.030 -18.387 1.00 80.12 179 LYS A O 1
ATOM 1472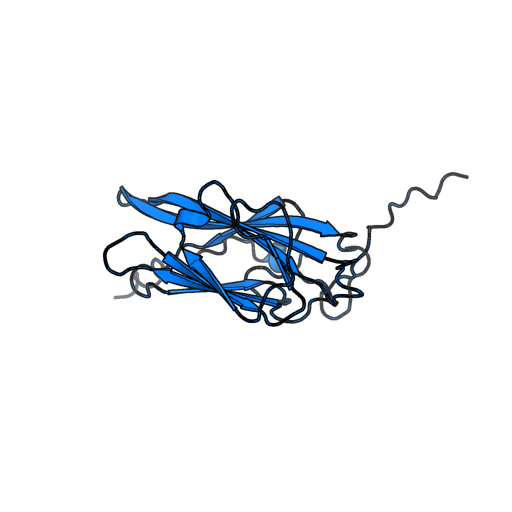 N N . GLU A 1 180 ? 10.094 11.597 -17.075 1.00 72.69 180 GLU A N 1
ATOM 1473 C CA . GLU A 1 180 ? 9.587 12.378 -18.195 1.00 72.69 180 GLU A CA 1
ATOM 1474 C C . GLU A 1 180 ? 10.802 13.111 -18.769 1.00 72.69 180 GLU A C 1
ATOM 1476 O O . GLU A 1 180 ? 11.534 13.757 -18.027 1.00 72.69 180 GLU A O 1
ATOM 1481 N N . GLU A 1 181 ? 11.102 12.902 -20.050 1.00 62.94 181 GLU A N 1
ATOM 1482 C CA . GLU A 1 181 ? 12.104 13.721 -20.730 1.00 62.94 181 GLU A CA 1
ATOM 1483 C C . GLU A 1 181 ? 11.529 15.133 -20.773 1.00 62.94 181 GLU A C 1
ATOM 1485 O O . GLU A 1 181 ? 10.538 15.371 -21.475 1.00 62.94 181 GLU A O 1
ATOM 1490 N N . ASP A 1 182 ? 12.062 16.040 -19.958 1.00 54.88 182 ASP A N 1
ATOM 1491 C CA . ASP A 1 182 ? 11.764 17.456 -20.100 1.00 54.88 182 ASP A CA 1
ATOM 1492 C C . ASP A 1 182 ? 12.236 17.872 -21.491 1.00 54.88 182 ASP A C 1
ATOM 1494 O O . ASP A 1 182 ? 13.312 17.496 -21.952 1.00 54.88 182 ASP A O 1
ATOM 1498 N N . SER A 1 183 ? 11.384 18.591 -22.211 1.00 46.12 183 SER A N 1
ATOM 1499 C CA . SER A 1 183 ? 11.750 19.227 -23.471 1.00 46.12 183 SER A CA 1
ATOM 1500 C C . SER A 1 183 ? 12.659 20.424 -23.171 1.00 46.12 183 SER A C 1
ATOM 1502 O O . SER A 1 183 ? 12.253 21.560 -23.378 1.00 46.12 183 SER A O 1
ATOM 1504 N N . GLU A 1 184 ? 13.842 20.165 -22.622 1.00 44.19 184 GLU A N 1
ATOM 1505 C CA . GLU A 1 184 ? 14.906 21.139 -22.342 1.00 44.19 184 GLU A CA 1
ATOM 1506 C C . GLU A 1 184 ? 16.218 20.729 -23.039 1.00 44.19 184 GLU A C 1
ATOM 1508 O O . GLU A 1 184 ? 17.299 20.994 -22.541 1.00 44.19 184 GLU A O 1
ATOM 1513 N N . ASP A 1 185 ? 16.117 20.106 -24.219 1.00 44.44 185 ASP A N 1
ATOM 1514 C CA . ASP A 1 185 ? 17.233 19.928 -25.168 1.00 44.44 185 ASP A CA 1
ATOM 1515 C C . ASP A 1 185 ? 16.865 20.511 -26.555 1.00 44.44 185 ASP A C 1
ATOM 1517 O O . ASP A 1 185 ? 17.171 19.954 -27.610 1.00 44.44 185 ASP A O 1
ATOM 1521 N N . GLN A 1 186 ? 16.146 21.638 -26.561 1.00 42.81 186 GLN A N 1
ATOM 1522 C CA . GLN A 1 186 ? 16.084 22.558 -27.702 1.00 42.81 186 GLN A CA 1
ATOM 1523 C C . GLN A 1 186 ? 16.478 23.950 -27.219 1.00 42.81 186 GLN A C 1
ATOM 1525 O O . GLN A 1 186 ? 15.626 24.811 -27.048 1.00 42.81 186 GLN A O 1
ATOM 1530 N N . GLU A 1 187 ? 17.767 24.155 -26.990 1.00 37.91 187 GLU A N 1
ATOM 1531 C CA . GLU A 1 187 ? 18.416 25.434 -27.261 1.00 37.91 187 GLU A CA 1
ATOM 1532 C C . GLU A 1 187 ? 19.850 25.118 -27.709 1.00 37.91 187 GLU A C 1
ATOM 1534 O O . GLU A 1 187 ? 20.567 24.364 -27.048 1.00 37.91 187 GLU A O 1
ATOM 1539 N N . ASP A 1 188 ? 20.157 25.599 -28.914 1.00 38.16 188 ASP A N 1
ATOM 1540 C CA . ASP A 1 188 ? 21.366 25.375 -29.716 1.00 38.16 188 ASP A CA 1
ATOM 1541 C C . ASP A 1 188 ? 22.671 25.874 -29.065 1.00 38.16 188 ASP A C 1
ATOM 1543 O O . ASP A 1 188 ? 22.649 26.924 -28.377 1.00 38.16 188 ASP A O 1
#

Solvent-accessible surface area (backbone atoms only — not comparable to full-atom values): 10688 Å² total; per-residue (Å²): 141,88,83,76,87,81,82,72,91,69,69,70,70,88,66,63,81,82,54,72,74,54,54,69,50,69,72,42,75,47,58,46,54,63,47,85,86,72,32,48,42,75,48,34,31,27,9,61,84,38,79,45,32,38,22,32,57,70,34,62,50,59,27,36,40,37,36,40,36,48,48,93,90,52,90,47,30,47,36,37,38,38,51,68,44,46,41,33,34,19,56,47,89,52,96,57,76,40,79,48,62,66,62,50,75,52,50,46,74,59,18,46,97,25,48,33,33,35,34,41,32,73,51,69,57,95,92,38,65,82,44,35,43,29,39,33,38,34,38,47,80,45,67,46,100,85,70,47,80,42,57,38,38,40,38,32,30,67,46,52,38,70,26,70,13,76,87,51,63,47,99,84,68,22,22,41,77,28,60,68,81,71,94,78,84,82,78,136

Sequence (188 aa):
MGVVYHQFIYPILSRKDSDRFIPVQVGDHYDITIDEVSRFGSFTVGCKTGHLATRCQAISEDHLIFQFKKSRDSEDYTITVLRNGPSFYKPPRMDTYGKMENKESFDSYEIIGHPAEFRISDKIIKDRMVNFIEIALSSSFYFNKLGKERMKFTFTIGKIQPGINRKVRFKDDTYAFGKEEDSEDQED

Radius of gyration: 18.32 Å; Cα contacts (8 Å, |Δi|>4): 407; chains: 1; bounding box: 62×40×52 Å

pLDDT: mean 85.28, std 17.95, range [36.03, 98.5]